Protein AF-A0A928AA28-F1 (afdb_monomer_lite)

Foldseek 3Di:
DPPPQDLVNLLCCCLQQLDDLVRSCVVVVHDSVVSCVSLVPLVNCCVVPRPVSNVSSVLSNVLVVLQVVCVVPPDDQDPVLVVLLVLLVCCLQQLDELVVSCVVVVHDSVVNVCSLRPVCSNNDVVSSSSNSNSHVLVVDPDPPPPVLLVLLVQLLVCLVVVDDLVVSCVVSVHHSVSSVCSQAPSCCVNPVVSNVVSVVSVVVVVPDPPPPPDPPPDD

Structure (mmCIF, N/CA/C/O backbone):
data_AF-A0A928AA28-F1
#
_entry.id   AF-A0A928AA28-F1
#
loop_
_atom_site.group_PDB
_atom_site.id
_atom_site.type_symbol
_atom_site.label_atom_id
_atom_site.label_alt_id
_atom_site.label_comp_id
_atom_site.label_asym_id
_atom_site.label_entity_id
_atom_site.label_seq_id
_atom_site.pd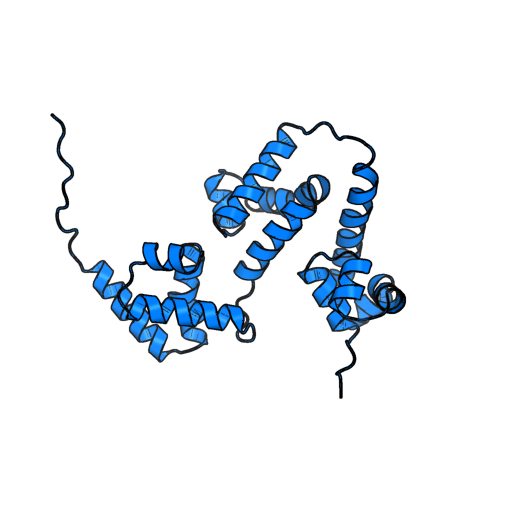bx_PDB_ins_code
_atom_site.Cartn_x
_atom_site.Cartn_y
_atom_site.Cartn_z
_atom_site.occupancy
_atom_site.B_iso_or_equiv
_atom_site.auth_seq_id
_atom_site.auth_comp_id
_atom_site.auth_asym_id
_atom_site.auth_atom_id
_atom_site.pdbx_PDB_model_num
ATOM 1 N N . MET A 1 1 ? -27.595 -16.312 -9.550 1.00 35.25 1 MET A N 1
ATOM 2 C CA . MET A 1 1 ? -27.508 -16.554 -8.098 1.00 35.25 1 MET A CA 1
ATOM 3 C C . MET A 1 1 ? -26.405 -15.655 -7.592 1.00 35.25 1 MET A C 1
ATOM 5 O O . MET A 1 1 ? -25.245 -15.956 -7.840 1.00 35.25 1 MET A O 1
ATOM 9 N N . GLU A 1 2 ? -26.763 -14.501 -7.034 1.00 41.59 2 GLU A N 1
ATOM 10 C CA . GLU A 1 2 ? -25.798 -13.625 -6.367 1.00 41.59 2 GLU A CA 1
ATOM 11 C C . GLU A 1 2 ? -25.160 -14.428 -5.233 1.00 41.59 2 GLU A C 1
ATOM 13 O O . GLU A 1 2 ? -25.859 -14.963 -4.370 1.00 41.59 2 GLU A O 1
ATOM 18 N N . GLY A 1 3 ? -23.845 -14.634 -5.311 1.00 54.97 3 GLY A N 1
ATOM 19 C CA . GLY A 1 3 ? -23.114 -15.354 -4.278 1.00 54.97 3 GLY A CA 1
ATOM 20 C C . GLY A 1 3 ? -23.235 -14.577 -2.976 1.00 54.97 3 GLY A C 1
ATOM 21 O O . GLY A 1 3 ? -22.894 -13.399 -2.937 1.00 54.97 3 GLY A O 1
ATOM 22 N N . GLN A 1 4 ? -23.750 -15.214 -1.925 1.00 75.50 4 GLN A N 1
ATOM 23 C CA . GLN A 1 4 ? -23.796 -14.596 -0.604 1.00 75.50 4 GLN A CA 1
ATOM 24 C C . GLN A 1 4 ? -22.378 -14.174 -0.204 1.00 75.50 4 GLN A C 1
ATOM 26 O O . GLN A 1 4 ? -21.455 -14.991 -0.231 1.00 75.50 4 GLN A O 1
ATOM 31 N N . ILE A 1 5 ? -22.205 -12.899 0.150 1.00 84.19 5 ILE A N 1
ATOM 32 C CA . ILE A 1 5 ? -20.932 -12.389 0.658 1.00 84.19 5 ILE A CA 1
ATOM 33 C C . ILE A 1 5 ? -20.613 -13.123 1.962 1.00 84.19 5 ILE A C 1
ATOM 35 O O . ILE A 1 5 ? -21.416 -13.138 2.897 1.00 84.19 5 ILE A O 1
ATOM 39 N N . THR A 1 6 ? -19.450 -13.769 2.003 1.00 91.19 6 THR A N 1
ATOM 40 C CA . THR A 1 6 ? -19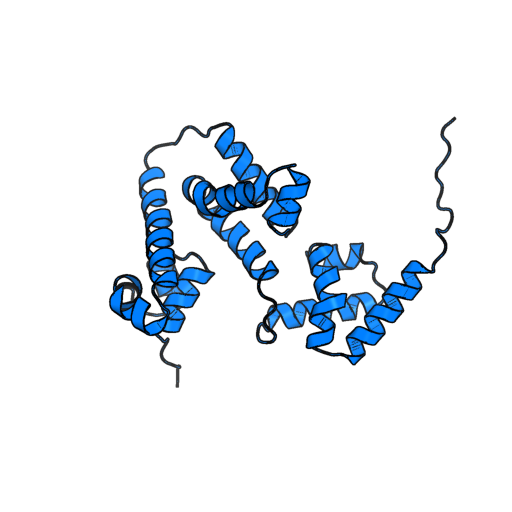.022 -14.573 3.148 1.00 91.19 6 THR A CA 1
ATOM 41 C C . THR A 1 6 ? -18.441 -13.701 4.257 1.00 91.19 6 THR A C 1
ATOM 43 O O . THR A 1 6 ? -17.894 -12.626 4.008 1.00 91.19 6 THR A O 1
ATOM 46 N N . ASP A 1 7 ? -18.479 -14.199 5.493 1.00 91.62 7 ASP A N 1
ATOM 47 C CA . ASP A 1 7 ? -17.881 -13.513 6.647 1.00 91.62 7 ASP A CA 1
ATOM 48 C C . ASP A 1 7 ? -16.369 -13.307 6.462 1.00 91.62 7 ASP A C 1
ATOM 50 O O . ASP A 1 7 ? -15.817 -12.272 6.831 1.00 91.62 7 ASP A O 1
ATOM 54 N N . THR A 1 8 ? -15.693 -14.259 5.811 1.00 87.88 8 THR A N 1
ATOM 55 C CA . THR A 1 8 ? -14.284 -14.131 5.425 1.00 87.88 8 THR A CA 1
ATOM 56 C C . THR A 1 8 ? -14.060 -12.998 4.430 1.00 87.88 8 THR A C 1
ATOM 58 O O . THR A 1 8 ? -13.087 -12.268 4.585 1.00 87.88 8 THR A O 1
ATOM 61 N N . CYS A 1 9 ? -14.947 -12.814 3.447 1.00 87.56 9 CYS A N 1
ATOM 62 C CA . CYS A 1 9 ? -14.860 -11.700 2.502 1.00 87.56 9 CYS A CA 1
ATOM 63 C C . CYS A 1 9 ? -15.001 -10.353 3.223 1.00 87.56 9 CYS A C 1
ATOM 65 O O . CYS A 1 9 ? -14.159 -9.484 3.030 1.00 87.56 9 CYS A O 1
ATOM 67 N N . ILE A 1 10 ? -15.965 -10.219 4.142 1.00 90.75 10 ILE A N 1
ATOM 68 C CA . ILE A 1 10 ? -16.133 -9.009 4.969 1.00 90.75 10 ILE A CA 1
ATOM 69 C C . ILE A 1 10 ? -14.841 -8.688 5.737 1.00 90.75 10 ILE A C 1
ATOM 71 O O . ILE A 1 10 ? -14.384 -7.547 5.736 1.00 90.75 10 ILE A O 1
ATOM 75 N N . ILE A 1 11 ? -14.220 -9.695 6.360 1.00 90.44 11 ILE A N 1
ATOM 76 C CA . ILE A 1 11 ? -12.971 -9.525 7.118 1.00 90.44 11 ILE A CA 1
ATOM 77 C C . ILE A 1 11 ? -11.806 -9.100 6.214 1.00 90.44 11 ILE A C 1
ATOM 79 O O . ILE A 1 11 ? -11.038 -8.211 6.589 1.00 90.44 11 ILE A O 1
ATOM 83 N N . GLU A 1 12 ? -11.632 -9.752 5.062 1.00 87.06 12 GLU A N 1
ATOM 84 C CA . GLU A 1 12 ? -10.529 -9.440 4.147 1.00 87.06 12 GLU A CA 1
ATOM 85 C C . GLU A 1 12 ? -10.689 -8.045 3.551 1.00 87.06 12 GLU A C 1
ATOM 87 O O . GLU A 1 12 ? -9.745 -7.262 3.597 1.00 87.06 12 GLU A O 1
ATOM 92 N N . GLU A 1 13 ? -11.880 -7.699 3.066 1.00 86.44 13 GLU A N 1
ATOM 93 C CA . GLU A 1 13 ? -12.138 -6.392 2.460 1.00 86.44 13 GLU A CA 1
ATOM 94 C C . GLU A 1 13 ? -12.013 -5.258 3.485 1.00 86.44 13 GLU A C 1
ATOM 96 O O . GLU A 1 13 ? -11.420 -4.223 3.183 1.00 86.44 13 GLU A O 1
ATOM 101 N N . TYR A 1 14 ? -12.452 -5.470 4.731 1.00 88.56 14 TYR A N 1
ATOM 102 C CA . TYR A 1 14 ? -12.233 -4.505 5.812 1.00 88.56 14 TYR A CA 1
ATOM 103 C C . TYR A 1 14 ? -10.741 -4.244 6.063 1.00 88.56 14 TYR A C 1
ATOM 105 O O . TYR A 1 14 ? -10.310 -3.100 6.195 1.00 88.56 14 TYR A O 1
ATOM 113 N N . LEU A 1 15 ? -9.927 -5.301 6.119 1.00 83.88 15 LEU A N 1
ATOM 114 C CA . LEU A 1 15 ? -8.491 -5.188 6.390 1.00 83.88 15 LEU A CA 1
ATOM 115 C C . LEU A 1 15 ? -7.670 -4.707 5.185 1.00 83.88 15 LEU A C 1
ATOM 117 O O . LEU A 1 15 ? -6.588 -4.151 5.385 1.00 83.88 15 LEU A O 1
ATOM 121 N N . ASN A 1 16 ? -8.146 -4.950 3.964 1.00 79.50 16 ASN A N 1
ATOM 122 C CA . ASN A 1 16 ? -7.442 -4.626 2.723 1.00 79.50 16 ASN A CA 1
ATOM 123 C C . ASN A 1 16 ? -7.759 -3.231 2.178 1.00 79.50 16 ASN A C 1
ATOM 125 O O . ASN A 1 16 ? -7.000 -2.740 1.351 1.00 79.50 16 ASN A O 1
ATOM 129 N N . ASN A 1 17 ? -8.838 -2.590 2.619 1.00 76.12 17 ASN A N 1
ATOM 130 C CA . ASN A 1 17 ? -9.230 -1.283 2.078 1.00 76.12 17 ASN A CA 1
ATOM 131 C C . ASN A 1 17 ? -9.321 -0.184 3.137 1.00 76.12 17 ASN A C 1
ATOM 133 O O . ASN A 1 17 ? -9.562 0.973 2.815 1.00 76.12 17 ASN A O 1
ATOM 137 N N . TRP A 1 18 ? -9.111 -0.534 4.405 1.00 79.62 18 TRP A N 1
ATOM 138 C CA . TRP A 1 18 ? -9.213 0.401 5.520 1.00 79.62 18 TRP A CA 1
ATOM 139 C C . TRP A 1 18 ? -10.554 1.150 5.611 1.00 79.62 18 TRP A C 1
ATOM 141 O O . TRP A 1 18 ? -10.607 2.345 5.900 1.00 79.62 18 TRP A O 1
ATOM 151 N N . PHE A 1 19 ? -11.646 0.441 5.315 1.00 82.31 19 PHE A N 1
ATOM 152 C CA . PHE A 1 19 ? -12.992 1.007 5.316 1.00 82.31 19 PHE A CA 1
ATOM 153 C C . PHE A 1 19 ? -13.522 1.263 6.727 1.00 82.31 19 PHE A C 1
ATOM 155 O O . PHE A 1 19 ? -13.262 0.477 7.635 1.00 82.31 19 PHE A O 1
ATOM 162 N N . THR A 1 20 ? -14.358 2.289 6.893 1.00 86.12 20 THR A N 1
ATOM 163 C CA . THR A 1 20 ? -15.317 2.338 8.009 1.00 86.12 20 THR A CA 1
ATOM 164 C C . THR A 1 20 ? -16.364 1.229 7.864 1.00 86.12 20 THR A C 1
ATOM 166 O O . THR A 1 20 ? -16.486 0.590 6.814 1.00 86.12 20 THR A O 1
ATOM 169 N N . TYR A 1 21 ? -17.141 0.959 8.915 1.00 90.75 21 TYR A N 1
ATOM 170 C CA . TYR A 1 21 ? -18.197 -0.056 8.822 1.00 90.75 21 TYR A CA 1
ATOM 171 C C . TYR A 1 21 ? -19.267 0.345 7.795 1.00 90.75 21 TYR A C 1
ATOM 173 O O . TYR A 1 21 ? -19.781 -0.508 7.071 1.00 90.75 21 TYR A O 1
ATOM 181 N N . GLU A 1 22 ? -19.562 1.638 7.697 1.00 87.81 22 GLU A N 1
ATOM 182 C CA . GLU A 1 22 ? -20.483 2.225 6.731 1.00 87.81 22 GLU A CA 1
ATOM 183 C C . GLU A 1 22 ? -19.936 2.132 5.302 1.00 87.81 22 GLU A C 1
ATOM 185 O O . GLU A 1 22 ? -20.654 1.668 4.414 1.00 87.81 22 GLU A O 1
ATOM 190 N N . GLU A 1 23 ? -18.668 2.499 5.081 1.00 87.50 23 GLU A N 1
ATOM 191 C CA . GLU A 1 23 ? -17.998 2.362 3.779 1.00 87.50 23 GLU A CA 1
ATOM 192 C C . GLU A 1 23 ? -18.001 0.898 3.318 1.00 87.50 23 GLU A C 1
ATOM 194 O O . GLU A 1 23 ? -18.361 0.604 2.179 1.00 87.50 23 GLU A O 1
ATOM 199 N N . LEU A 1 24 ? -17.680 -0.039 4.219 1.00 89.38 24 LEU A N 1
ATOM 200 C CA . LEU A 1 24 ? -17.666 -1.468 3.913 1.00 89.38 24 LEU A CA 1
ATOM 201 C C . LEU A 1 24 ? -19.068 -2.004 3.597 1.00 89.38 24 LEU A C 1
ATOM 203 O O . LEU A 1 24 ? -19.233 -2.788 2.664 1.00 89.38 24 LEU A O 1
ATOM 207 N N . SER A 1 25 ? -20.079 -1.589 4.365 1.00 89.75 25 SER A N 1
ATOM 208 C CA . SER A 1 25 ? -21.482 -1.961 4.147 1.00 89.75 25 SER A CA 1
ATOM 209 C C . SER A 1 25 ? -21.964 -1.521 2.764 1.00 89.75 25 SER A C 1
ATOM 211 O O . SER A 1 25 ? -22.568 -2.321 2.046 1.00 89.75 25 SER A O 1
ATOM 213 N N . GLN A 1 26 ? -21.645 -0.286 2.368 1.00 87.75 26 GLN A N 1
ATOM 214 C CA . GLN A 1 26 ? -21.967 0.248 1.045 1.00 87.75 26 GLN A CA 1
ATOM 215 C C . GLN A 1 26 ? -21.197 -0.479 -0.062 1.00 87.75 26 GLN A C 1
ATOM 217 O O . GLN A 1 26 ? -21.802 -0.885 -1.050 1.00 87.75 26 GLN A O 1
ATOM 222 N N . TYR A 1 27 ? -19.891 -0.693 0.121 1.00 86.75 27 TYR A N 1
ATOM 223 C CA . TYR A 1 27 ? -19.024 -1.358 -0.855 1.00 86.75 27 TYR A CA 1
ATOM 224 C C . TYR A 1 27 ? -19.464 -2.798 -1.152 1.00 86.75 27 TYR A C 1
ATOM 226 O O . TYR A 1 27 ? -19.506 -3.221 -2.305 1.00 86.75 27 TYR A O 1
ATOM 234 N N . LEU A 1 28 ? -19.822 -3.549 -0.109 1.00 88.19 28 LEU A N 1
ATOM 235 C CA . LEU A 1 28 ? -20.233 -4.949 -0.213 1.00 88.19 28 LEU A CA 1
ATOM 236 C C . LEU A 1 28 ? -21.727 -5.131 -0.502 1.00 88.19 28 LEU A C 1
ATOM 238 O O . LEU A 1 28 ? -22.172 -6.267 -0.670 1.00 88.19 28 LEU A O 1
ATOM 242 N N . CYS A 1 29 ? -22.505 -4.046 -0.534 1.00 88.06 29 CYS A N 1
ATOM 243 C CA . CYS A 1 29 ? -23.964 -4.086 -0.635 1.00 88.06 29 CYS A CA 1
ATOM 244 C C . CYS A 1 29 ? -24.616 -4.991 0.437 1.00 88.06 29 CYS A C 1
ATOM 246 O O . CYS A 1 29 ? -25.571 -5.716 0.157 1.00 88.06 29 CYS A O 1
ATOM 248 N N . VAL A 1 30 ? -24.106 -4.960 1.675 1.00 90.25 30 VAL A N 1
ATOM 249 C CA . VAL A 1 30 ? -24.645 -5.713 2.829 1.00 90.25 30 VAL A CA 1
ATOM 250 C C . VAL A 1 30 ? -25.127 -4.760 3.918 1.00 90.25 30 VAL A C 1
ATOM 252 O O . VAL A 1 30 ? -24.707 -3.608 3.968 1.00 90.25 30 VAL A O 1
ATOM 255 N N . SER A 1 31 ? -25.990 -5.219 4.829 1.00 92.69 31 SER A N 1
ATOM 256 C CA . SER A 1 31 ? -26.452 -4.372 5.935 1.00 92.69 31 SER A CA 1
ATOM 257 C C . SER A 1 31 ? -25.328 -4.041 6.924 1.00 92.69 31 SER A C 1
ATOM 259 O O . SER A 1 31 ? -24.451 -4.863 7.198 1.00 92.69 31 SER A O 1
ATOM 261 N N . LEU A 1 32 ? -25.395 -2.852 7.527 1.00 91.81 32 LEU A N 1
ATOM 262 C CA . LEU A 1 32 ? -24.459 -2.434 8.575 1.00 91.81 32 LEU A CA 1
ATOM 263 C C . LEU A 1 32 ? -24.463 -3.403 9.772 1.00 91.81 32 LEU A C 1
ATOM 265 O O . LEU A 1 32 ? -23.414 -3.709 10.331 1.00 91.81 32 LEU A O 1
ATOM 269 N N . GLU A 1 33 ? -25.633 -3.944 10.122 1.00 93.62 33 GLU A N 1
ATOM 270 C CA . GLU A 1 33 ? -25.778 -4.981 11.152 1.00 93.62 33 GLU A CA 1
ATOM 271 C C . GLU A 1 33 ? -25.000 -6.254 10.803 1.00 93.62 33 GLU A C 1
ATOM 273 O O . GLU A 1 33 ? -24.347 -6.841 11.665 1.00 93.62 33 GLU A O 1
ATOM 278 N N . LYS A 1 34 ? -24.996 -6.666 9.525 1.00 93.12 34 LYS A N 1
ATOM 279 C CA . LYS A 1 34 ? -24.204 -7.818 9.082 1.00 93.12 34 LYS A CA 1
ATOM 280 C C . LYS A 1 34 ? -22.711 -7.548 9.261 1.00 93.12 34 LYS A C 1
ATOM 282 O O . LYS A 1 34 ? -22.022 -8.404 9.811 1.00 93.12 34 LYS A O 1
ATOM 287 N N . VAL A 1 35 ? -22.228 -6.366 8.874 1.00 92.88 35 VAL A N 1
ATOM 288 C CA . VAL A 1 35 ? -20.824 -5.963 9.078 1.00 92.88 35 VAL A CA 1
ATOM 289 C C . VAL A 1 35 ? -20.446 -6.008 10.560 1.00 92.88 35 VAL A C 1
ATOM 291 O O . VAL A 1 35 ? -19.483 -6.686 10.919 1.00 92.88 35 VAL A O 1
ATOM 294 N N . LYS A 1 36 ? -21.240 -5.367 11.429 1.00 93.81 36 LYS A N 1
ATOM 295 C CA . LYS A 1 36 ? -21.024 -5.354 12.886 1.00 93.81 36 LYS A CA 1
ATOM 296 C C . LYS A 1 36 ? -21.015 -6.762 13.475 1.00 93.81 36 LYS A C 1
ATOM 298 O O . LYS A 1 36 ? -20.090 -7.115 14.201 1.00 93.81 36 LYS A O 1
ATOM 303 N N . SER A 1 37 ? -21.981 -7.601 13.090 1.00 94.19 37 SER A N 1
ATOM 304 C CA . SER A 1 37 ? -22.088 -8.985 13.578 1.00 94.19 37 SER A CA 1
ATOM 305 C C . SER A 1 37 ? -20.846 -9.836 13.287 1.00 94.19 37 SER A C 1
ATOM 307 O O . SER A 1 37 ? -20.559 -10.771 14.034 1.00 94.19 37 SER A O 1
ATOM 309 N N . VAL A 1 38 ? -20.101 -9.506 12.224 1.00 93.69 38 VAL A N 1
ATOM 310 C CA . VAL A 1 38 ? -18.865 -10.196 11.839 1.00 93.69 38 VAL A CA 1
ATOM 311 C C . VAL A 1 38 ? -17.645 -9.547 12.490 1.00 93.69 38 VAL A C 1
ATOM 313 O O . VAL A 1 38 ? -16.857 -10.241 13.130 1.00 93.69 38 VAL A O 1
ATOM 316 N N . LEU A 1 39 ? -17.471 -8.229 12.339 1.00 93.00 39 LEU A N 1
ATOM 317 C CA . LEU A 1 39 ? -16.241 -7.538 12.743 1.00 93.00 39 LEU A CA 1
ATOM 318 C C . LEU A 1 39 ? -16.117 -7.335 14.260 1.00 93.00 39 LEU A C 1
ATOM 320 O O . LEU A 1 39 ? -14.998 -7.321 14.778 1.00 93.00 39 LEU A O 1
ATOM 324 N N . ASP A 1 40 ? -17.237 -7.254 14.983 1.00 93.06 40 ASP A N 1
ATOM 325 C CA . ASP A 1 40 ? -17.236 -7.145 16.447 1.00 93.06 40 ASP A CA 1
ATOM 326 C C . ASP A 1 40 ? -17.186 -8.523 17.139 1.00 93.06 40 ASP A C 1
ATOM 328 O O . ASP A 1 40 ? -16.905 -8.616 18.335 1.00 93.06 40 ASP A O 1
ATOM 332 N N . ASN A 1 41 ? -17.385 -9.619 16.397 1.00 92.94 41 ASN A N 1
ATOM 333 C CA . ASN A 1 41 ? -17.333 -10.977 16.935 1.00 92.94 41 ASN A CA 1
ATOM 334 C C . ASN A 1 41 ? -15.911 -11.564 16.868 1.00 92.94 41 ASN A C 1
ATOM 336 O O . ASN A 1 41 ? -15.526 -12.274 15.936 1.00 92.94 41 ASN A O 1
ATOM 340 N N . HIS A 1 42 ? -15.107 -11.278 17.893 1.00 92.12 42 HIS A N 1
ATOM 341 C CA . HIS A 1 42 ? -13.713 -11.727 17.960 1.00 92.12 42 HIS A CA 1
ATOM 342 C C . HIS A 1 42 ? -13.539 -13.254 17.978 1.00 92.12 42 HIS A C 1
ATOM 344 O O . HIS A 1 42 ? -12.535 -13.747 17.456 1.00 92.12 42 HIS A O 1
ATOM 350 N N . GLU A 1 43 ? -14.492 -14.003 18.540 1.00 91.94 43 GLU A N 1
ATOM 351 C CA . GLU A 1 43 ? -14.454 -15.470 18.556 1.00 91.94 43 GLU A CA 1
ATOM 352 C C . GLU A 1 43 ? -14.653 -16.038 17.145 1.00 91.94 43 GLU A C 1
ATOM 354 O O . GLU A 1 43 ? -13.843 -16.846 16.685 1.00 91.94 43 GLU A O 1
ATOM 359 N N . LEU A 1 44 ? -15.653 -15.534 16.413 1.00 91.94 44 LEU A N 1
ATOM 360 C CA . LEU A 1 44 ? -15.887 -15.866 15.004 1.00 91.94 44 LEU A CA 1
ATOM 361 C C . LEU A 1 44 ? -14.634 -15.605 14.159 1.00 91.94 44 LEU A C 1
ATOM 363 O O . LEU A 1 44 ? -14.164 -16.493 13.446 1.00 91.94 44 LEU A O 1
ATOM 367 N N . ILE A 1 45 ? -14.058 -14.404 14.259 1.00 91.06 45 ILE A N 1
ATOM 368 C CA . ILE A 1 45 ? -12.862 -14.027 13.494 1.00 91.06 45 ILE A CA 1
ATOM 369 C C . ILE A 1 45 ? -11.684 -14.943 13.839 1.00 91.06 45 ILE A C 1
ATOM 371 O O . ILE A 1 45 ? -10.927 -15.338 12.948 1.00 91.06 45 ILE A O 1
ATOM 375 N N . SER A 1 46 ? -11.504 -15.277 15.120 1.00 91.19 46 SER A N 1
ATOM 376 C CA . SER A 1 46 ? -10.427 -16.169 15.549 1.00 91.19 46 SER A CA 1
ATOM 377 C C . SER A 1 46 ? -10.580 -17.563 14.941 1.00 91.19 46 SER A C 1
ATOM 379 O O . SER A 1 46 ? -9.610 -18.093 14.397 1.00 91.19 46 SER A O 1
ATOM 381 N N . ASN A 1 47 ? -11.801 -18.101 14.929 1.00 90.44 47 ASN A N 1
ATOM 382 C CA . ASN A 1 47 ? -12.103 -19.403 14.340 1.00 90.44 47 ASN A CA 1
ATOM 383 C C . ASN A 1 47 ? -11.930 -19.413 12.810 1.00 90.44 47 ASN A C 1
ATOM 385 O O . ASN A 1 47 ? -11.416 -20.384 12.261 1.00 90.44 47 ASN A O 1
ATOM 389 N N . LEU A 1 48 ? -12.308 -18.333 12.117 1.00 88.25 48 LEU A N 1
ATOM 390 C CA . LEU A 1 48 ? -12.211 -18.243 10.654 1.00 88.25 48 LEU A CA 1
ATOM 391 C C . LEU A 1 48 ? -10.799 -17.914 10.147 1.00 88.25 48 LEU A C 1
ATOM 393 O O . LEU A 1 48 ? -10.380 -18.410 9.104 1.00 88.25 48 LEU A O 1
ATOM 397 N N . CYS A 1 49 ? -10.079 -17.025 10.835 1.00 84.00 49 CYS A N 1
ATOM 398 C CA . CYS A 1 49 ? -8.873 -16.371 10.311 1.00 84.00 49 CYS A CA 1
ATOM 399 C C . CYS A 1 49 ? -7.687 -16.322 11.293 1.00 84.00 49 CYS A C 1
ATOM 401 O O . CYS A 1 49 ? -6.606 -15.838 10.936 1.00 84.00 49 CYS A O 1
ATOM 403 N N . GLY A 1 50 ? -7.874 -16.779 12.530 1.00 88.38 50 GLY A N 1
ATOM 404 C CA . GLY A 1 50 ? -6.865 -16.791 13.583 1.00 88.38 50 GLY A CA 1
ATOM 405 C C . GLY A 1 50 ? -6.688 -15.465 14.336 1.00 88.38 50 GLY A C 1
ATOM 406 O O . GLY A 1 50 ? -6.917 -14.361 13.834 1.00 88.38 50 GLY A O 1
ATOM 407 N N . ASN A 1 51 ? -6.150 -15.573 15.555 1.00 87.56 51 ASN A N 1
ATOM 408 C CA . ASN A 1 51 ? -5.951 -14.464 16.503 1.00 87.56 51 ASN A CA 1
ATOM 409 C C . ASN A 1 51 ? -5.130 -13.273 15.966 1.00 87.56 51 ASN A C 1
ATOM 411 O O . ASN A 1 51 ? -5.254 -12.152 16.461 1.00 87.56 51 ASN A O 1
ATOM 415 N N . LYS A 1 52 ? -4.270 -13.480 14.958 1.00 87.00 52 LYS A N 1
ATOM 416 C CA . LYS A 1 52 ? -3.492 -12.384 14.353 1.00 87.00 52 LYS A CA 1
ATOM 417 C C . LYS A 1 52 ? -4.390 -11.377 13.630 1.00 87.00 52 LYS A C 1
ATOM 419 O O . LYS A 1 52 ? -4.098 -10.184 13.692 1.00 87.00 52 LYS A O 1
ATOM 424 N N . LYS A 1 53 ? -5.455 -11.830 12.954 1.00 87.06 53 LYS A N 1
ATOM 425 C CA . LYS A 1 53 ? -6.387 -10.925 12.265 1.00 87.06 53 LYS A CA 1
ATOM 426 C C . LYS A 1 53 ? -7.283 -10.181 13.248 1.00 87.06 53 LYS A C 1
ATOM 428 O O . LYS A 1 53 ? -7.465 -8.986 13.066 1.00 87.06 53 LYS A O 1
ATOM 433 N N . VAL A 1 54 ? -7.710 -10.829 14.335 1.00 89.62 54 VAL A N 1
ATOM 434 C CA . VAL A 1 54 ? -8.456 -10.179 15.432 1.00 89.62 54 VAL A CA 1
ATOM 435 C C . VAL A 1 54 ? -7.724 -8.926 15.921 1.00 89.62 54 VAL A C 1
ATOM 437 O O . VAL A 1 54 ? -8.282 -7.834 15.914 1.00 89.62 54 VAL A O 1
ATOM 440 N N . LYS A 1 55 ? -6.428 -9.051 16.246 1.00 89.19 55 LYS A N 1
ATOM 441 C CA . LYS A 1 55 ? -5.608 -7.910 16.690 1.00 89.19 55 LYS A CA 1
ATOM 442 C C . LYS A 1 55 ? -5.533 -6.786 15.652 1.00 89.19 55 LYS A C 1
ATOM 444 O O . LYS A 1 55 ? -5.529 -5.619 16.027 1.00 89.19 55 LYS A O 1
ATOM 449 N N . LYS A 1 56 ? -5.465 -7.124 14.359 1.00 87.12 56 LYS A N 1
ATOM 450 C CA . LYS A 1 56 ? -5.456 -6.129 13.276 1.00 87.12 56 LYS A CA 1
ATOM 451 C C . LYS A 1 56 ? -6.789 -5.399 13.157 1.00 87.12 56 LYS A C 1
ATOM 453 O O . LYS A 1 56 ? -6.766 -4.190 12.995 1.00 87.12 56 LYS A O 1
ATOM 458 N N . ILE A 1 57 ? -7.912 -6.112 13.259 1.00 88.94 57 ILE A N 1
ATOM 459 C CA . ILE A 1 57 ? -9.257 -5.522 13.195 1.00 88.94 57 ILE A CA 1
ATOM 460 C C . ILE A 1 57 ? -9.463 -4.552 14.355 1.00 88.94 57 ILE A C 1
ATOM 462 O O . ILE A 1 57 ? -9.839 -3.412 14.113 1.00 88.94 57 ILE A O 1
ATOM 466 N N . ILE A 1 58 ? -9.133 -4.965 15.586 1.00 88.94 58 ILE A N 1
ATOM 467 C CA . ILE A 1 58 ? -9.220 -4.104 16.780 1.00 88.94 58 ILE A CA 1
ATOM 468 C C . ILE A 1 58 ? -8.398 -2.830 16.581 1.00 88.94 58 ILE A C 1
ATOM 470 O O . ILE A 1 58 ? -8.871 -1.723 16.826 1.00 88.94 58 ILE A O 1
ATOM 474 N N . LYS A 1 59 ? -7.162 -2.986 16.106 1.00 85.75 59 LYS A N 1
ATOM 475 C CA . LYS A 1 59 ? -6.268 -1.861 15.857 1.00 85.75 59 LYS A CA 1
ATOM 476 C C . LYS A 1 59 ? -6.809 -0.918 14.783 1.00 85.75 59 LYS A C 1
ATOM 478 O O . LYS A 1 59 ? -6.826 0.288 14.983 1.00 85.75 59 LYS A O 1
ATOM 483 N N . HIS A 1 60 ? -7.254 -1.474 13.662 1.00 86.19 60 HIS A N 1
ATOM 484 C CA . HIS A 1 60 ? -7.829 -0.724 12.555 1.00 86.19 60 HIS A CA 1
ATOM 485 C C . HIS A 1 60 ? -9.070 0.064 13.010 1.00 86.19 60 HIS A C 1
ATOM 487 O O . HIS A 1 60 ? -9.127 1.273 12.808 1.00 86.19 60 HIS A O 1
ATOM 493 N N . LYS A 1 61 ? -9.988 -0.587 13.737 1.00 86.19 61 LYS A N 1
ATOM 494 C CA . LYS A 1 61 ? -11.167 0.052 14.337 1.00 86.19 61 LYS A CA 1
ATOM 495 C C . LYS A 1 61 ? -10.776 1.223 15.243 1.00 86.19 61 LYS A C 1
ATOM 497 O O . LYS A 1 61 ? -11.279 2.325 15.069 1.00 86.19 61 LYS A O 1
ATOM 502 N N . SER A 1 62 ? -9.803 1.016 16.133 1.00 84.06 62 SER A N 1
ATOM 503 C CA . SER A 1 62 ? -9.311 2.072 17.023 1.00 84.06 62 SER A CA 1
ATOM 504 C C . SER A 1 62 ? -8.712 3.263 16.267 1.00 84.06 62 SER A C 1
ATOM 506 O O . SER A 1 62 ? -8.899 4.401 16.687 1.00 84.06 62 SER A O 1
ATOM 508 N N . HIS A 1 63 ? -8.000 3.042 15.158 1.00 80.06 63 HIS A N 1
ATOM 509 C CA . HIS A 1 63 ? -7.472 4.147 14.352 1.00 80.06 63 HIS A CA 1
ATOM 510 C C . HIS A 1 63 ? -8.583 4.973 13.695 1.00 80.06 63 HIS A C 1
ATOM 512 O O . HIS A 1 63 ? -8.481 6.197 13.707 1.00 80.06 63 HIS A O 1
ATOM 518 N N . ILE A 1 64 ? -9.635 4.325 13.181 1.00 78.12 64 ILE A N 1
ATOM 519 C CA . ILE A 1 64 ? -10.797 5.010 12.594 1.00 78.12 64 ILE A CA 1
ATOM 520 C C . ILE A 1 64 ? -11.544 5.816 13.666 1.00 78.12 64 ILE A C 1
ATOM 522 O O . ILE A 1 64 ? -11.726 7.018 13.513 1.00 78.12 64 ILE A O 1
ATOM 526 N N . GLU A 1 65 ? -11.907 5.192 14.790 1.00 75.94 65 GLU A N 1
ATOM 527 C CA . GLU A 1 65 ? -12.672 5.854 15.862 1.00 75.94 65 GLU A CA 1
ATOM 528 C C . GLU A 1 65 ? -11.921 7.056 16.461 1.00 75.94 65 GLU A C 1
ATOM 530 O O . GLU A 1 65 ? -12.506 8.096 16.762 1.00 75.94 65 GLU A O 1
ATOM 535 N N . ASN A 1 66 ? -10.597 6.942 16.607 1.00 69.12 66 ASN A N 1
ATOM 536 C CA . ASN A 1 66 ? -9.765 8.027 17.120 1.00 69.12 66 ASN A CA 1
ATOM 537 C C . ASN A 1 66 ? -9.564 9.183 16.123 1.00 69.12 66 ASN A C 1
ATOM 539 O O . ASN A 1 66 ? -9.039 10.226 16.529 1.00 69.12 66 ASN A O 1
ATOM 543 N N . PHE A 1 67 ? -9.886 8.995 14.841 1.00 65.38 67 PHE A N 1
ATOM 544 C CA . PHE A 1 67 ? -9.835 10.049 13.828 1.00 65.38 67 PHE A CA 1
ATOM 545 C C . PHE A 1 67 ? -11.079 10.943 13.922 1.00 65.38 67 PHE A C 1
ATOM 547 O O . PHE A 1 67 ? -10.936 12.157 14.070 1.00 65.38 67 PHE A O 1
ATOM 554 N N . ASP A 1 68 ? -12.274 10.347 13.980 1.00 58.19 68 ASP A N 1
ATOM 555 C CA . ASP A 1 68 ? -13.550 11.080 14.049 1.00 58.19 68 ASP A CA 1
ATOM 556 C C . ASP A 1 68 ? -13.658 11.991 15.284 1.00 58.19 68 ASP A C 1
ATOM 558 O O . ASP A 1 68 ? -14.195 13.096 15.215 1.00 58.19 68 ASP A O 1
ATOM 562 N N . LEU A 1 69 ? -13.086 11.578 16.419 1.00 54.84 69 LEU A N 1
ATOM 563 C CA . LEU A 1 69 ? -13.070 12.388 17.644 1.00 54.84 69 LEU A CA 1
ATOM 564 C C . LEU A 1 69 ? -12.144 13.616 17.559 1.00 54.84 69 LEU A C 1
ATOM 566 O O . LEU A 1 69 ? -12.326 14.570 18.315 1.00 54.84 69 LEU A O 1
ATOM 570 N N . ARG A 1 70 ? -11.148 13.611 16.663 1.00 53.19 70 ARG A N 1
ATOM 571 C CA . ARG A 1 70 ? -10.103 14.648 16.575 1.00 53.19 70 ARG A CA 1
ATOM 572 C C . ARG A 1 70 ? -10.344 15.697 15.490 1.00 53.19 70 ARG A C 1
ATOM 574 O O . ARG A 1 70 ? -9.733 16.755 15.562 1.00 53.19 70 ARG A O 1
ATOM 581 N N . GLU A 1 71 ? -11.273 15.481 14.561 1.00 52.84 71 GLU A N 1
ATOM 582 C CA . GLU A 1 71 ? -11.785 16.547 13.675 1.00 52.84 71 GLU A CA 1
ATOM 583 C C . GLU A 1 71 ? -12.410 17.713 14.477 1.00 52.84 71 GLU A C 1
ATOM 585 O O . GLU A 1 71 ? -12.417 18.859 14.026 1.00 52.84 71 GLU A O 1
ATOM 590 N N . ILE A 1 72 ? -12.875 17.448 15.707 1.00 52.00 72 ILE A N 1
ATOM 591 C CA . ILE A 1 72 ? -13.501 18.438 16.598 1.00 52.00 72 ILE A CA 1
ATOM 592 C C . ILE A 1 72 ? -12.456 19.327 17.306 1.00 52.00 72 ILE A C 1
ATOM 594 O O . ILE A 1 72 ? -12.727 20.495 17.593 1.00 52.00 72 ILE A O 1
ATOM 598 N N . GLU A 1 73 ? -11.236 18.831 17.530 1.00 52.50 73 GLU A N 1
ATOM 599 C CA . GLU A 1 73 ? -10.135 19.588 18.135 1.00 52.50 73 GLU A CA 1
ATOM 600 C C . GLU A 1 73 ? -9.039 19.820 17.093 1.00 52.50 73 GLU A C 1
ATOM 602 O O . GLU A 1 73 ? -8.237 18.931 16.822 1.00 52.50 73 GLU A O 1
ATOM 607 N N . LYS A 1 74 ? -8.968 21.028 16.513 1.00 54.94 74 LYS A N 1
ATOM 608 C CA . LYS A 1 74 ? -7.870 21.434 15.612 1.00 54.94 74 LYS A CA 1
ATOM 609 C C . LYS A 1 74 ? -6.509 21.126 16.251 1.00 54.94 74 LYS A C 1
ATOM 611 O O . LYS A 1 74 ? -5.992 21.909 17.048 1.00 54.94 74 LYS A O 1
ATOM 616 N N . LYS A 1 75 ? -5.923 19.988 15.883 1.00 63.66 75 LYS A N 1
ATOM 617 C CA . LYS A 1 75 ? -4.623 19.533 16.368 1.00 63.66 75 LYS A CA 1
ATOM 618 C C . LYS A 1 75 ? -3.547 20.472 15.827 1.00 63.66 75 LYS A C 1
ATOM 620 O O . LYS A 1 75 ? -3.483 20.727 14.625 1.00 63.66 75 LYS A O 1
ATOM 625 N N . ILE A 1 76 ? -2.694 20.987 16.710 1.00 68.38 76 ILE A N 1
ATOM 626 C CA . ILE A 1 76 ? -1.471 21.682 16.301 1.00 68.38 76 ILE A CA 1
ATOM 627 C C . ILE A 1 76 ? -0.601 20.651 15.577 1.00 68.38 76 ILE A C 1
ATOM 629 O O . ILE A 1 76 ? -0.141 19.690 16.193 1.00 68.38 76 ILE A O 1
ATOM 633 N N . VAL A 1 77 ? -0.419 20.831 14.269 1.00 71.56 77 VAL A N 1
ATOM 634 C CA . VAL A 1 77 ? 0.457 19.986 13.450 1.00 71.56 77 VAL A CA 1
ATOM 635 C C . VAL A 1 77 ? 1.897 20.235 13.888 1.00 71.56 77 VAL A C 1
ATOM 637 O O . VAL A 1 77 ? 2.363 21.374 13.884 1.00 71.56 77 VAL A O 1
ATOM 640 N N . THR A 1 78 ? 2.587 19.177 14.304 1.00 83.56 78 THR A N 1
ATOM 641 C CA . THR A 1 78 ? 3.980 19.247 14.766 1.00 83.56 78 THR A CA 1
ATOM 642 C C . THR A 1 78 ? 4.966 19.067 13.607 1.00 83.56 78 THR A C 1
ATOM 644 O O . THR A 1 78 ? 4.621 18.488 12.577 1.00 83.56 78 THR A O 1
ATOM 647 N N . ASP A 1 79 ? 6.230 19.472 13.785 1.00 85.56 79 ASP A N 1
ATOM 648 C CA . ASP A 1 79 ? 7.313 19.192 12.818 1.00 85.56 79 ASP A CA 1
ATOM 649 C C . ASP A 1 79 ? 7.460 17.688 12.527 1.00 85.56 79 ASP A C 1
ATOM 651 O O . ASP A 1 79 ? 7.805 17.269 11.420 1.00 85.56 79 ASP A O 1
ATOM 655 N N . PHE A 1 80 ? 7.150 16.856 13.525 1.00 89.06 80 PHE A N 1
ATOM 656 C CA . PHE A 1 80 ? 7.105 15.410 13.369 1.00 89.06 80 PHE A CA 1
ATOM 657 C C . PHE A 1 80 ? 5.981 14.969 12.422 1.00 89.06 80 PHE A C 1
ATOM 659 O O . PHE A 1 80 ? 6.221 14.145 11.539 1.00 89.06 80 PHE A O 1
ATOM 666 N N . ASP A 1 81 ? 4.780 15.534 12.564 1.00 88.88 81 ASP A N 1
ATOM 667 C CA . ASP A 1 81 ? 3.645 15.210 11.697 1.00 88.88 81 ASP A CA 1
ATOM 668 C C . ASP A 1 81 ? 3.939 15.600 10.241 1.00 88.88 81 ASP A C 1
ATOM 670 O O . ASP A 1 81 ? 3.678 14.812 9.330 1.00 88.88 81 ASP A O 1
ATOM 674 N N . PHE A 1 82 ? 4.570 16.761 10.017 1.00 88.94 82 PHE A N 1
ATOM 675 C CA . PHE A 1 82 ? 5.015 17.180 8.684 1.00 88.94 82 PHE A CA 1
ATOM 676 C C . PHE A 1 82 ? 5.972 16.172 8.048 1.00 88.94 82 PHE A C 1
ATOM 678 O O . PHE A 1 82 ? 5.792 15.815 6.884 1.00 88.94 82 PHE A O 1
ATOM 685 N N . LYS A 1 83 ? 6.937 15.651 8.814 1.00 92.81 83 LYS A N 1
ATOM 686 C CA . LYS A 1 83 ? 7.867 14.626 8.327 1.00 92.81 83 LYS A CA 1
ATOM 687 C C . LYS A 1 83 ? 7.154 13.326 7.946 1.00 92.81 83 LYS A C 1
ATOM 689 O O . LYS A 1 83 ? 7.470 12.721 6.924 1.00 92.81 83 LYS A O 1
ATOM 694 N N . VAL A 1 84 ? 6.188 12.879 8.750 1.00 93.56 84 VAL A N 1
ATOM 695 C CA . VAL A 1 84 ? 5.404 11.671 8.439 1.00 93.56 84 VAL A CA 1
ATOM 696 C C . VAL A 1 84 ? 4.568 11.879 7.170 1.00 93.56 84 VAL A C 1
ATOM 698 O O . VAL A 1 84 ? 4.548 11.000 6.308 1.00 93.56 84 VAL A O 1
ATOM 701 N N . ILE A 1 85 ? 3.945 13.051 7.013 1.00 92.62 85 ILE A N 1
ATOM 702 C CA . ILE A 1 85 ? 3.190 13.427 5.808 1.00 92.62 85 ILE A CA 1
ATOM 703 C C . ILE A 1 85 ? 4.101 13.479 4.574 1.00 92.62 85 ILE A C 1
ATOM 705 O O . ILE A 1 85 ? 3.716 12.991 3.514 1.00 92.62 85 ILE A O 1
ATOM 709 N N . GLU A 1 86 ? 5.303 14.045 4.691 1.00 94.56 86 GLU A N 1
ATOM 710 C CA . GLU A 1 86 ? 6.277 14.121 3.596 1.00 94.56 86 GLU A CA 1
ATOM 711 C C . GLU A 1 86 ? 6.666 12.724 3.093 1.00 94.56 86 GLU A C 1
ATOM 713 O O . GLU A 1 86 ? 6.633 12.456 1.891 1.00 94.56 86 GLU A O 1
ATOM 718 N N . ILE A 1 87 ? 6.959 11.800 4.013 1.00 94.81 87 ILE A N 1
ATOM 719 C CA . ILE A 1 87 ? 7.281 10.408 3.674 1.00 94.81 87 ILE A CA 1
ATOM 720 C C . ILE A 1 87 ? 6.085 9.718 3.005 1.00 94.81 87 ILE A C 1
ATOM 722 O O . ILE A 1 87 ? 6.266 9.004 2.016 1.00 94.81 87 ILE A O 1
ATOM 726 N N . ALA A 1 88 ? 4.870 9.940 3.513 1.00 94.56 88 ALA A N 1
ATOM 727 C CA . ALA A 1 88 ? 3.647 9.387 2.938 1.00 94.56 88 ALA A CA 1
ATOM 728 C C . ALA A 1 88 ? 3.434 9.867 1.494 1.00 94.56 88 ALA A C 1
ATOM 730 O O . ALA A 1 88 ? 3.256 9.049 0.591 1.00 94.56 88 ALA A O 1
ATOM 731 N N . LYS A 1 89 ? 3.541 11.180 1.256 1.00 94.12 89 LYS A N 1
ATOM 732 C CA . LYS A 1 89 ? 3.440 11.773 -0.085 1.00 94.12 89 LYS A CA 1
ATOM 733 C C . LYS A 1 89 ? 4.500 11.225 -1.027 1.00 94.12 89 LYS A C 1
ATOM 735 O O . LYS A 1 89 ? 4.167 10.825 -2.135 1.00 94.12 89 LYS A O 1
ATOM 740 N N . TYR A 1 90 ? 5.743 11.100 -0.566 1.00 93.56 90 TYR A N 1
ATOM 741 C CA . TYR A 1 90 ? 6.806 10.503 -1.370 1.00 93.56 90 TYR A CA 1
ATOM 742 C C . TYR A 1 90 ? 6.477 9.061 -1.788 1.00 93.56 90 TYR A C 1
ATOM 744 O O . TYR A 1 90 ? 6.703 8.692 -2.943 1.00 93.56 90 TYR A O 1
ATOM 752 N N . ILE A 1 91 ? 5.932 8.243 -0.878 1.00 91.94 91 ILE A N 1
ATOM 753 C CA . ILE A 1 91 ? 5.507 6.871 -1.191 1.00 91.94 91 ILE A CA 1
ATOM 754 C C . ILE A 1 91 ? 4.416 6.867 -2.263 1.00 91.94 91 ILE A C 1
ATOM 756 O O . ILE A 1 91 ? 4.526 6.085 -3.209 1.00 91.94 91 ILE A O 1
ATOM 760 N N . ILE A 1 92 ? 3.422 7.748 -2.143 1.00 89.88 92 ILE A N 1
ATOM 761 C CA . ILE A 1 92 ? 2.308 7.868 -3.091 1.00 89.88 92 ILE A CA 1
ATOM 762 C C . ILE A 1 92 ? 2.815 8.319 -4.467 1.00 89.88 92 ILE A C 1
ATOM 764 O O . ILE A 1 92 ? 2.624 7.617 -5.459 1.00 89.88 92 ILE A O 1
ATOM 768 N N . GLU A 1 93 ? 3.526 9.445 -4.521 1.00 88.19 93 GLU A N 1
ATOM 769 C CA . GLU A 1 93 ? 4.017 10.065 -5.758 1.00 88.19 93 GLU A CA 1
ATOM 770 C C . GLU A 1 93 ? 4.960 9.142 -6.537 1.00 88.19 93 GLU A C 1
ATOM 772 O O . GLU A 1 93 ? 4.906 9.073 -7.763 1.00 88.19 93 GLU A O 1
ATOM 777 N N . ASN A 1 94 ? 5.811 8.394 -5.829 1.00 86.44 94 ASN A N 1
ATOM 778 C CA . ASN A 1 94 ? 6.816 7.530 -6.450 1.00 86.44 94 ASN A CA 1
ATOM 779 C C . ASN A 1 94 ? 6.375 6.063 -6.540 1.00 86.44 94 ASN A C 1
ATOM 781 O O . ASN A 1 94 ? 7.157 5.221 -6.988 1.00 86.44 94 ASN A O 1
ATOM 785 N N . LYS A 1 95 ? 5.164 5.736 -6.070 1.00 83.62 95 LYS A N 1
ATOM 786 C CA . LYS A 1 95 ? 4.637 4.369 -5.915 1.00 83.62 95 LYS A CA 1
ATOM 787 C C . LYS A 1 95 ? 5.659 3.381 -5.343 1.00 83.62 95 LYS A C 1
ATOM 789 O O . LYS A 1 95 ? 5.818 2.252 -5.826 1.00 83.62 95 LYS A O 1
ATOM 794 N N . CYS A 1 96 ? 6.422 3.834 -4.352 1.00 80.75 96 CYS A N 1
ATOM 795 C CA . CYS A 1 96 ? 7.602 3.127 -3.870 1.00 80.75 96 CYS A CA 1
ATOM 796 C C . CYS A 1 96 ? 7.298 2.279 -2.626 1.00 80.75 96 CYS A C 1
ATOM 798 O O . CYS A 1 96 ? 6.309 2.466 -1.922 1.00 80.75 96 CYS A O 1
ATOM 800 N N . SER A 1 97 ? 8.144 1.291 -2.350 1.00 85.19 97 SER A N 1
ATOM 801 C CA . SER A 1 97 ? 8.024 0.462 -1.150 1.00 85.19 97 SER A CA 1
ATOM 802 C C . SER A 1 97 ? 8.599 1.161 0.085 1.00 85.19 97 SER A C 1
ATOM 804 O O . SER A 1 97 ? 9.514 1.975 -0.014 1.00 85.19 97 SER A O 1
ATOM 806 N N . VAL A 1 98 ? 8.184 0.729 1.283 1.00 88.31 98 VAL A N 1
ATOM 807 C CA . VAL A 1 98 ? 8.765 1.186 2.567 1.00 88.31 98 VAL A CA 1
ATOM 808 C C . VAL A 1 98 ? 10.300 1.101 2.591 1.00 88.31 98 VAL A C 1
ATOM 810 O O . VAL A 1 98 ? 10.957 1.922 3.221 1.00 88.31 98 VAL A O 1
ATOM 813 N N . ARG A 1 99 ? 10.899 0.118 1.900 1.00 84.50 99 ARG A N 1
ATOM 814 C CA . ARG A 1 99 ? 12.365 -0.010 1.816 1.00 84.50 99 ARG A CA 1
ATOM 815 C C . ARG A 1 99 ? 13.006 1.091 0.974 1.00 84.50 99 ARG A C 1
ATOM 817 O O . ARG A 1 99 ? 14.097 1.532 1.300 1.00 84.50 99 ARG A O 1
ATOM 824 N N . GLU A 1 100 ? 12.353 1.501 -0.104 1.00 83.50 100 GLU A N 1
ATOM 825 C CA . GLU A 1 100 ? 12.851 2.557 -0.989 1.00 83.50 100 GLU A CA 1
ATOM 826 C C . GLU A 1 100 ? 12.728 3.919 -0.313 1.00 83.50 100 GLU A C 1
ATOM 828 O O . GLU A 1 100 ? 13.695 4.675 -0.294 1.00 83.50 100 GLU A O 1
ATOM 833 N N . ALA A 1 101 ? 11.598 4.176 0.351 1.00 89.44 101 ALA A N 1
ATOM 834 C CA . ALA A 1 101 ? 11.451 5.343 1.213 1.00 89.44 101 ALA A CA 1
ATOM 835 C C . ALA A 1 101 ? 12.525 5.365 2.320 1.00 89.44 101 ALA A C 1
ATOM 837 O O . ALA A 1 101 ? 13.131 6.402 2.568 1.00 89.44 101 ALA A O 1
ATOM 838 N N . ALA A 1 102 ? 12.833 4.217 2.939 1.00 91.25 102 ALA A N 1
ATOM 839 C CA . ALA A 1 102 ? 13.848 4.130 3.997 1.00 91.25 102 ALA A CA 1
ATOM 840 C C . ALA A 1 102 ? 15.232 4.570 3.508 1.00 91.25 102 ALA A C 1
ATOM 842 O O . ALA A 1 102 ? 15.922 5.314 4.199 1.00 91.25 102 ALA A O 1
ATOM 843 N N . LEU A 1 103 ? 15.599 4.172 2.289 1.00 89.69 103 LEU A N 1
ATOM 844 C CA . LEU A 1 103 ? 16.834 4.616 1.649 1.00 89.69 103 LEU A CA 1
ATOM 845 C C . LEU A 1 103 ? 16.800 6.109 1.313 1.00 89.69 103 LEU A C 1
ATOM 847 O O . LEU A 1 103 ? 17.781 6.801 1.556 1.00 89.69 103 LEU A O 1
ATOM 851 N N . ARG A 1 104 ? 15.681 6.615 0.780 1.00 90.81 104 ARG A N 1
ATOM 852 C CA . ARG A 1 104 ? 15.551 8.024 0.383 1.00 90.81 104 ARG A CA 1
ATOM 853 C C . ARG A 1 104 ? 15.673 8.988 1.562 1.00 90.81 104 ARG A C 1
ATOM 855 O O . ARG A 1 104 ? 16.297 10.032 1.410 1.00 90.81 104 ARG A O 1
ATOM 862 N N . PHE A 1 105 ? 15.049 8.651 2.686 1.00 92.44 105 PHE A N 1
ATOM 863 C CA . PHE A 1 105 ? 15.013 9.492 3.885 1.00 92.44 105 PHE A CA 1
ATOM 864 C C . PHE A 1 105 ? 16.126 9.158 4.889 1.00 92.44 105 PHE A C 1
ATOM 866 O O . PHE A 1 105 ? 16.152 9.741 5.969 1.00 92.44 105 PHE A O 1
ATOM 873 N N . GLU A 1 106 ? 17.020 8.218 4.556 1.00 94.06 106 GLU A N 1
ATOM 874 C CA . GLU A 1 106 ? 18.106 7.746 5.430 1.00 94.06 106 GLU A CA 1
ATOM 875 C C . GLU A 1 106 ? 17.599 7.274 6.807 1.00 94.06 106 GLU A C 1
ATOM 877 O O . GLU A 1 106 ? 18.211 7.494 7.852 1.00 94.06 106 GLU A O 1
ATOM 882 N N . MET A 1 107 ? 16.441 6.607 6.816 1.00 92.56 107 MET A N 1
ATOM 883 C CA . MET A 1 107 ? 15.787 6.115 8.028 1.00 92.56 107 MET A CA 1
ATOM 884 C C . MET A 1 107 ? 15.746 4.592 8.062 1.00 92.56 107 MET A C 1
ATOM 886 O O . MET A 1 107 ? 15.750 3.907 7.040 1.00 92.56 107 MET A O 1
ATOM 890 N N . GLY A 1 108 ? 15.642 4.034 9.267 1.00 93.75 108 GLY A N 1
ATOM 891 C CA . GLY A 1 108 ? 15.419 2.605 9.432 1.00 93.75 108 GLY A CA 1
ATOM 892 C C . GLY A 1 108 ? 14.089 2.169 8.811 1.00 93.75 108 GLY A C 1
ATOM 893 O O . GLY A 1 108 ? 13.060 2.824 8.980 1.00 93.75 108 GLY A O 1
ATOM 894 N N . LYS A 1 109 ? 14.081 1.003 8.150 1.00 89.94 109 LYS A N 1
ATOM 895 C CA . LYS A 1 109 ? 12.857 0.390 7.601 1.00 89.94 109 LYS A CA 1
ATOM 896 C C . LYS A 1 109 ? 11.753 0.272 8.659 1.00 89.94 109 LYS A C 1
ATOM 898 O O . LYS A 1 109 ? 10.601 0.550 8.352 1.00 89.94 109 LYS A O 1
ATOM 903 N N . THR A 1 110 ? 12.094 -0.168 9.873 1.00 90.25 110 THR A N 1
ATOM 904 C CA . THR A 1 110 ? 11.128 -0.301 10.978 1.00 90.25 110 THR A CA 1
ATOM 905 C C . THR A 1 110 ? 10.551 1.056 11.361 1.00 90.25 110 THR A C 1
ATOM 907 O O . THR A 1 110 ? 9.350 1.163 11.533 1.00 90.25 110 THR A O 1
ATOM 910 N N . THR A 1 111 ? 11.367 2.113 11.369 1.00 92.75 111 THR A N 1
ATOM 911 C CA . THR A 1 111 ? 10.905 3.472 11.667 1.00 92.75 111 THR A CA 1
ATOM 912 C C . THR A 1 111 ? 9.909 3.977 10.630 1.00 92.75 111 THR A C 1
ATOM 914 O O . THR A 1 111 ? 8.846 4.456 11.005 1.00 92.75 111 THR A O 1
ATOM 917 N N . ILE A 1 112 ? 10.199 3.829 9.331 1.00 92.19 112 ILE A N 1
ATOM 918 C CA . ILE A 1 112 ? 9.231 4.217 8.291 1.00 92.19 112 ILE A CA 1
ATOM 919 C C . ILE A 1 112 ? 7.986 3.341 8.351 1.00 92.19 112 ILE A C 1
ATOM 921 O O . ILE A 1 112 ? 6.882 3.846 8.185 1.00 92.19 112 ILE A O 1
ATOM 925 N N . HIS A 1 113 ? 8.143 2.042 8.608 1.00 89.62 113 HIS A N 1
ATOM 926 C CA . HIS A 1 113 ? 6.997 1.164 8.797 1.00 89.62 113 HIS A CA 1
ATOM 927 C C . HIS A 1 113 ? 6.105 1.675 9.932 1.00 89.62 113 HIS A C 1
ATOM 929 O O . HIS A 1 113 ? 4.923 1.877 9.699 1.00 89.62 113 HIS A O 1
ATOM 935 N N . ASP A 1 114 ? 6.665 1.966 11.106 1.00 89.69 114 ASP A N 1
ATOM 936 C CA . ASP A 1 114 ? 5.909 2.476 12.252 1.00 89.69 114 ASP A CA 1
ATOM 937 C C . ASP A 1 114 ? 5.293 3.851 11.961 1.00 89.69 114 ASP A C 1
ATOM 939 O O . ASP A 1 114 ? 4.165 4.133 12.360 1.00 89.69 114 ASP A O 1
ATOM 943 N N . TYR A 1 115 ? 5.983 4.709 11.206 1.00 93.62 115 TYR A N 1
ATOM 944 C CA . TYR A 1 115 ? 5.418 5.990 10.782 1.00 93.62 115 TYR A CA 1
ATOM 945 C C . TYR A 1 115 ? 4.201 5.791 9.886 1.00 93.62 115 TYR A C 1
ATOM 947 O O . TYR A 1 115 ? 3.189 6.449 10.093 1.00 93.62 115 TYR A O 1
ATOM 955 N N . MET A 1 116 ? 4.270 4.870 8.926 1.00 92.50 116 MET A N 1
ATOM 956 C CA . MET A 1 116 ? 3.162 4.612 8.012 1.00 92.50 116 MET A CA 1
ATOM 957 C C . MET A 1 116 ? 2.035 3.819 8.674 1.00 92.50 116 MET A C 1
ATOM 959 O O . MET A 1 116 ? 0.887 4.074 8.352 1.00 92.50 116 MET A O 1
ATOM 963 N N . THR A 1 117 ? 2.312 2.880 9.587 1.00 85.25 117 THR A N 1
ATOM 964 C CA . THR A 1 117 ? 1.276 2.001 10.166 1.00 85.25 117 THR A CA 1
ATOM 965 C C . THR A 1 117 ? 0.712 2.461 11.499 1.00 85.25 117 THR A C 1
ATOM 967 O O . THR A 1 117 ? -0.414 2.091 11.812 1.00 85.25 117 THR A O 1
ATOM 970 N N . GLU A 1 118 ? 1.467 3.232 12.282 1.00 84.75 118 GLU A N 1
ATOM 971 C CA . GLU A 1 118 ? 1.038 3.710 13.603 1.00 84.75 118 GLU A CA 1
ATOM 972 C C . GLU A 1 118 ? 0.719 5.200 13.588 1.00 84.75 118 GLU A C 1
ATOM 974 O O . GLU A 1 118 ? -0.298 5.616 14.130 1.00 84.75 118 GLU A O 1
ATOM 979 N N . LYS A 1 119 ? 1.600 6.015 12.993 1.00 88.81 119 LYS A N 1
ATOM 980 C CA . LYS A 1 119 ? 1.536 7.479 13.125 1.00 88.81 119 LYS A CA 1
ATOM 981 C C . LYS A 1 119 ? 0.672 8.137 12.066 1.00 88.81 119 LYS A C 1
ATOM 983 O O . LYS A 1 119 ? -0.135 8.993 12.399 1.00 88.81 119 LYS A O 1
ATOM 988 N N . LEU A 1 120 ? 0.796 7.719 10.810 1.00 88.88 120 LEU A N 1
ATOM 989 C CA . LEU A 1 120 ? 0.044 8.298 9.703 1.00 88.88 120 LEU A CA 1
ATOM 990 C C . LEU A 1 120 ? -1.483 8.203 9.893 1.00 88.88 120 LEU A C 1
ATOM 992 O O . LEU A 1 120 ? -2.119 9.233 9.692 1.00 88.88 120 LEU A O 1
ATOM 996 N N . PRO A 1 121 ? -2.083 7.086 10.368 1.00 84.81 121 PRO A N 1
ATOM 997 C CA . PRO A 1 121 ? -3.522 7.045 10.655 1.00 84.81 121 PRO A CA 1
ATOM 998 C C . PRO A 1 121 ? -3.971 8.060 11.717 1.00 84.81 121 PRO A C 1
ATOM 1000 O O . PRO A 1 121 ? -5.086 8.562 11.657 1.00 84.81 121 PRO A O 1
ATOM 1003 N N . GLU A 1 122 ? -3.107 8.380 12.690 1.00 81.00 122 GLU A N 1
ATOM 1004 C CA . GLU A 1 122 ? -3.388 9.381 13.733 1.00 81.00 122 GLU A CA 1
ATOM 1005 C C . GLU A 1 122 ? -3.231 10.833 13.246 1.00 81.00 122 GLU A C 1
ATOM 1007 O O . GLU A 1 122 ? -3.598 11.768 13.965 1.00 81.00 122 GLU A O 1
ATOM 1012 N N . ILE A 1 123 ? -2.618 11.028 12.076 1.00 83.88 123 ILE A N 1
ATOM 1013 C CA . ILE A 1 123 ? -2.356 12.337 11.466 1.00 83.88 123 ILE A CA 1
ATOM 1014 C C . ILE A 1 123 ? -3.356 12.605 10.340 1.00 83.88 123 ILE A C 1
ATOM 1016 O O . ILE A 1 123 ? -3.951 13.675 10.284 1.00 83.88 123 ILE A O 1
ATOM 1020 N N . SER A 1 124 ? -3.523 11.648 9.429 1.00 84.19 124 SER A N 1
ATOM 1021 C CA . SER A 1 124 ? -4.416 11.731 8.279 1.00 84.19 124 SER A CA 1
ATOM 1022 C C . SER A 1 124 ? -4.797 10.326 7.816 1.00 84.19 124 SER A C 1
ATOM 1024 O O . SER A 1 124 ? -3.987 9.609 7.219 1.00 84.19 124 SER A O 1
ATOM 1026 N N . LEU A 1 125 ? -6.055 9.951 8.061 1.00 82.31 125 LEU A N 1
ATOM 1027 C CA . LEU A 1 125 ? -6.611 8.682 7.593 1.00 82.31 125 LEU A CA 1
ATOM 1028 C C . LEU A 1 125 ? -6.623 8.602 6.058 1.00 82.31 125 LEU A C 1
ATOM 1030 O O . LEU A 1 125 ? -6.329 7.555 5.490 1.00 82.31 125 LEU A O 1
ATOM 1034 N N . GLU A 1 126 ? -6.887 9.722 5.388 1.00 84.50 126 GLU A N 1
ATOM 1035 C CA . GLU A 1 126 ? -6.903 9.817 3.925 1.00 84.50 126 GLU A CA 1
ATOM 1036 C C . GLU A 1 126 ? -5.529 9.503 3.308 1.00 84.50 126 GLU A C 1
ATOM 1038 O O . GLU A 1 126 ? -5.407 8.631 2.447 1.00 84.50 126 GLU A O 1
ATOM 1043 N N . LEU A 1 127 ? -4.458 10.139 3.801 1.00 88.62 127 LEU A N 1
ATOM 1044 C CA . LEU A 1 127 ? -3.100 9.832 3.334 1.00 88.62 127 LEU A CA 1
ATOM 1045 C C . LEU A 1 127 ? -2.702 8.393 3.657 1.00 88.62 127 LEU A C 1
ATOM 1047 O O . LEU A 1 127 ? -2.001 7.758 2.870 1.00 88.62 127 LEU A O 1
ATOM 1051 N N . TYR A 1 128 ? -3.146 7.871 4.802 1.00 88.19 128 TYR A N 1
ATOM 1052 C CA . TYR A 1 128 ? -2.921 6.477 5.144 1.00 88.19 128 TYR A CA 1
ATOM 1053 C C . TYR A 1 128 ? -3.548 5.529 4.115 1.00 88.19 128 TYR A C 1
ATOM 1055 O O . TYR A 1 128 ? -2.852 4.632 3.638 1.00 88.19 128 TYR A O 1
ATOM 1063 N N . LYS A 1 129 ? -4.821 5.737 3.746 1.00 85.19 129 LYS A N 1
ATOM 1064 C CA . LYS A 1 129 ? -5.532 4.915 2.751 1.00 85.19 129 LYS A CA 1
ATOM 1065 C C . LYS A 1 129 ? -4.766 4.881 1.420 1.00 85.19 129 LYS A C 1
ATOM 1067 O O . LYS A 1 129 ? -4.476 3.798 0.913 1.00 85.19 129 LYS A O 1
ATOM 1072 N N . GLN A 1 130 ? -4.319 6.040 0.932 1.00 87.94 130 GLN A N 1
ATOM 1073 C CA . GLN A 1 130 ? -3.537 6.152 -0.309 1.00 87.94 130 GLN A CA 1
ATOM 1074 C C . GLN A 1 130 ? -2.172 5.444 -0.226 1.00 87.94 130 GLN A C 1
ATOM 1076 O O . GLN A 1 130 ? -1.773 4.722 -1.141 1.00 87.94 130 GLN A O 1
ATOM 1081 N N . VAL A 1 131 ? -1.441 5.604 0.885 1.00 88.81 131 VAL A N 1
ATOM 1082 C CA . VAL A 1 131 ? -0.183 4.868 1.110 1.00 88.81 131 VAL A CA 1
ATOM 1083 C C . VAL A 1 131 ? -0.440 3.363 1.163 1.00 88.81 131 VAL A C 1
ATOM 1085 O O . VAL A 1 131 ? 0.329 2.582 0.598 1.00 88.81 131 VAL A O 1
ATOM 1088 N N . PHE A 1 132 ? -1.496 2.939 1.855 1.00 85.19 132 PHE A N 1
ATOM 1089 C CA . PHE A 1 132 ? -1.826 1.532 2.024 1.00 85.19 132 PHE A CA 1
ATOM 1090 C C . PHE A 1 132 ? -2.100 0.856 0.681 1.00 85.19 132 PHE A C 1
ATOM 1092 O O . PHE A 1 132 ? -1.533 -0.207 0.425 1.00 85.19 132 PHE A O 1
ATOM 1099 N N . GLU A 1 133 ? -2.873 1.498 -0.193 1.00 82.38 133 GLU A N 1
ATOM 1100 C CA . GLU A 1 133 ? -3.150 1.033 -1.554 1.00 82.38 133 GLU A CA 1
ATOM 1101 C C . GLU A 1 133 ? -1.849 0.777 -2.333 1.00 82.38 133 GLU A C 1
ATOM 1103 O O . GLU A 1 133 ? -1.574 -0.355 -2.744 1.00 82.38 133 GLU A O 1
ATOM 1108 N N . VAL A 1 134 ? -0.961 1.776 -2.403 1.00 84.38 134 VAL A N 1
ATOM 1109 C CA . VAL A 1 134 ? 0.355 1.661 -3.062 1.00 84.38 134 VAL A CA 1
ATOM 1110 C C . VAL A 1 134 ? 1.197 0.523 -2.474 1.00 84.38 134 VAL A C 1
ATOM 1112 O O . VAL A 1 134 ? 1.887 -0.212 -3.192 1.00 84.38 134 VAL A O 1
ATOM 1115 N N . LEU A 1 135 ? 1.191 0.356 -1.150 1.00 84.25 135 LEU A N 1
ATOM 1116 C CA . LEU A 1 135 ? 1.958 -0.702 -0.495 1.00 84.25 135 LEU A CA 1
ATOM 1117 C C . LEU A 1 135 ? 1.356 -2.093 -0.735 1.00 84.25 135 LEU A C 1
ATOM 1119 O O . LEU A 1 135 ? 2.113 -3.064 -0.853 1.00 84.25 135 LEU A O 1
ATOM 1123 N N . MET A 1 136 ? 0.033 -2.207 -0.836 1.00 75.25 136 MET A N 1
ATOM 1124 C CA . MET A 1 136 ? -0.662 -3.458 -1.138 1.00 75.25 136 MET A CA 1
ATOM 1125 C C . MET A 1 136 ? -0.458 -3.890 -2.590 1.00 75.25 136 MET A C 1
ATOM 1127 O O . MET A 1 136 ? -0.144 -5.064 -2.823 1.00 75.25 136 MET A O 1
ATOM 1131 N N . GLU A 1 137 ? -0.500 -2.961 -3.546 1.00 70.06 137 GLU A N 1
ATOM 1132 C CA . GLU A 1 137 ? -0.100 -3.205 -4.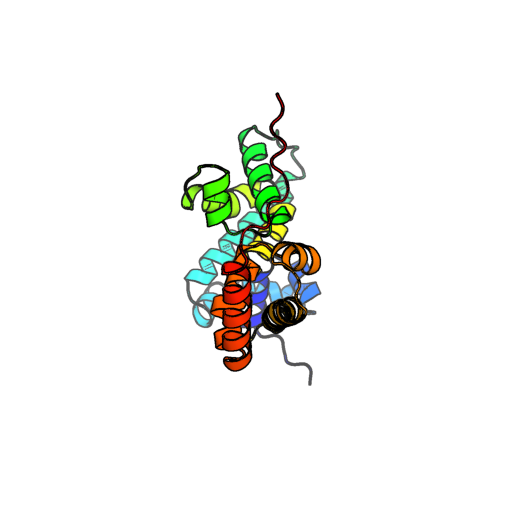942 1.00 70.06 137 GLU A CA 1
ATOM 1133 C C . GLU A 1 137 ? 1.346 -3.725 -5.027 1.00 70.06 137 GLU A C 1
ATOM 1135 O O . GLU A 1 137 ? 1.670 -4.693 -5.724 1.00 70.06 137 GLU A O 1
ATOM 1140 N N . ASN A 1 138 ? 2.244 -3.117 -4.249 1.00 69.94 138 ASN A N 1
ATOM 1141 C CA . ASN A 1 138 ? 3.649 -3.507 -4.209 1.00 69.94 138 ASN A CA 1
ATOM 1142 C C . ASN A 1 138 ? 3.884 -4.882 -3.563 1.00 69.94 138 ASN A C 1
ATOM 1144 O O . ASN A 1 138 ? 4.829 -5.591 -3.930 1.00 69.94 138 ASN A O 1
ATOM 1148 N N . LYS A 1 139 ? 3.054 -5.262 -2.587 1.00 66.62 139 LYS A N 1
ATOM 1149 C CA . LYS A 1 139 ? 3.186 -6.506 -1.816 1.00 66.62 139 LYS A CA 1
ATOM 1150 C C . LYS A 1 139 ? 2.530 -7.701 -2.505 1.00 66.62 139 LYS A C 1
ATOM 1152 O O . LYS A 1 139 ? 3.039 -8.816 -2.388 1.00 66.62 139 LYS A O 1
ATOM 1157 N N . SER A 1 140 ? 1.433 -7.482 -3.221 1.00 51.34 140 SER A N 1
ATOM 1158 C CA . SER A 1 140 ? 0.682 -8.538 -3.893 1.00 51.34 140 SER A CA 1
ATOM 1159 C C . SER A 1 140 ? 1.235 -8.784 -5.299 1.00 51.34 140 SER A C 1
ATOM 1161 O O . SER A 1 140 ? 0.846 -8.179 -6.288 1.00 51.34 140 SER A O 1
ATOM 1163 N N . PHE A 1 141 ? 2.177 -9.718 -5.419 1.00 54.56 141 PHE A N 1
ATOM 1164 C CA . PHE A 1 141 ? 2.177 -10.541 -6.625 1.00 54.56 141 PHE A CA 1
ATOM 1165 C C . PHE A 1 141 ? 1.481 -11.849 -6.286 1.00 54.56 141 PHE A C 1
ATOM 1167 O O . PHE A 1 141 ? 2.132 -12.811 -5.878 1.00 54.56 141 PHE A O 1
ATOM 1174 N N . ASP A 1 142 ? 0.159 -11.841 -6.402 1.00 57.06 142 ASP A N 1
ATOM 1175 C CA . ASP A 1 142 ? -0.628 -13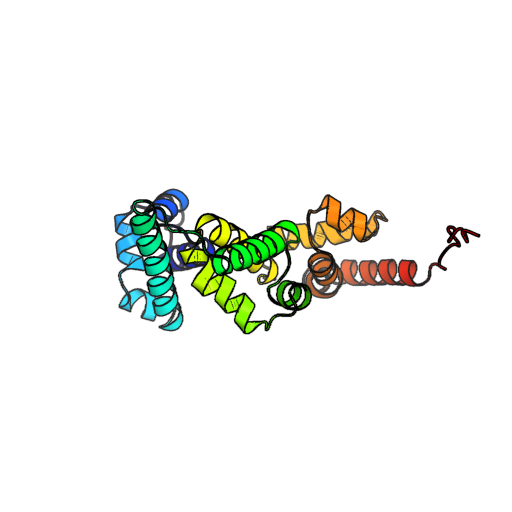.061 -6.496 1.00 57.06 142 ASP A CA 1
ATOM 1176 C C . ASP A 1 142 ? -0.921 -13.293 -7.983 1.00 57.06 142 ASP A C 1
ATOM 1178 O O . ASP A 1 142 ? -1.371 -12.380 -8.677 1.00 57.06 142 ASP A O 1
ATOM 1182 N N . THR A 1 143 ? -0.658 -14.502 -8.478 1.00 56.12 143 THR A N 1
ATOM 1183 C CA . THR A 1 143 ? -0.977 -14.926 -9.850 1.00 56.12 143 THR A CA 1
ATOM 1184 C C . THR A 1 143 ? -2.480 -14.920 -10.144 1.00 56.12 143 THR A C 1
ATOM 1186 O O . THR A 1 143 ? -2.865 -15.181 -11.277 1.00 56.12 143 THR A O 1
ATOM 1189 N N . ASN A 1 144 ? -3.321 -14.610 -9.153 1.00 59.09 144 ASN A N 1
ATOM 1190 C CA . ASN A 1 144 ? -4.768 -14.449 -9.291 1.00 59.09 144 ASN A CA 1
ATOM 1191 C C . ASN A 1 144 ? -5.233 -12.983 -9.419 1.00 59.09 144 ASN A C 1
ATOM 1193 O O . ASN A 1 144 ? -6.384 -12.743 -9.788 1.00 59.09 144 ASN A O 1
ATOM 1197 N N . ASN A 1 145 ? -4.378 -11.987 -9.140 1.00 75.19 145 ASN A N 1
ATOM 1198 C CA . ASN A 1 145 ? -4.761 -10.577 -9.270 1.00 75.19 145 ASN A CA 1
ATOM 1199 C C . ASN A 1 145 ? -4.716 -10.147 -10.747 1.00 75.19 145 ASN A C 1
ATOM 1201 O O . ASN A 1 145 ? -3.646 -9.895 -11.307 1.00 75.19 145 ASN A O 1
ATOM 1205 N N . LYS A 1 146 ? -5.897 -10.046 -11.371 1.00 76.38 146 LYS A N 1
ATOM 1206 C CA . LYS A 1 146 ? -6.050 -9.723 -12.797 1.00 76.38 146 LYS A CA 1
ATOM 1207 C C . LYS A 1 146 ? -5.402 -8.393 -13.188 1.00 76.38 146 LYS A C 1
ATOM 1209 O O . LYS A 1 146 ? -4.811 -8.333 -14.263 1.00 76.38 146 LYS A O 1
ATOM 1214 N N . GLU A 1 147 ? -5.451 -7.367 -12.337 1.00 77.25 147 GLU A N 1
ATOM 1215 C CA . GLU A 1 147 ? -4.861 -6.064 -12.672 1.00 77.25 147 GLU A CA 1
ATOM 1216 C C . GLU A 1 147 ? -3.333 -6.102 -12.605 1.00 77.25 147 GLU A C 1
ATOM 1218 O O . GLU A 1 147 ? -2.657 -5.571 -13.483 1.00 77.25 147 GLU A O 1
ATOM 1223 N N . VAL A 1 148 ? -2.765 -6.825 -11.635 1.00 79.69 148 VAL A N 1
ATOM 1224 C CA . VAL A 1 148 ? -1.309 -7.026 -11.565 1.00 79.69 148 VAL A CA 1
ATOM 1225 C C . VAL A 1 148 ? -0.816 -7.825 -12.773 1.00 79.69 148 VAL A C 1
ATOM 1227 O O . VAL A 1 148 ? 0.193 -7.460 -13.373 1.00 79.69 148 VAL A O 1
ATOM 1230 N N . ILE A 1 149 ? -1.534 -8.878 -13.178 1.00 84.44 149 ILE A N 1
ATOM 1231 C CA . ILE A 1 149 ? -1.213 -9.644 -14.395 1.00 84.44 149 ILE A CA 1
ATOM 1232 C C . ILE A 1 149 ? -1.272 -8.733 -15.622 1.00 84.44 149 ILE A C 1
ATOM 1234 O O . ILE A 1 149 ? -0.339 -8.727 -16.426 1.00 84.44 149 ILE A O 1
ATOM 1238 N N . ARG A 1 150 ? -2.328 -7.919 -15.739 1.00 87.75 150 ARG A N 1
ATOM 1239 C CA . ARG A 1 150 ? -2.493 -6.950 -16.826 1.00 87.75 150 ARG A CA 1
ATOM 1240 C C . ARG A 1 150 ? -1.330 -5.963 -16.876 1.00 87.75 150 ARG A C 1
ATOM 1242 O O . ARG A 1 150 ? -0.738 -5.780 -17.935 1.00 87.75 150 ARG A O 1
ATOM 1249 N N . GLN A 1 151 ? -0.947 -5.384 -15.739 1.00 90.00 151 GLN A N 1
ATOM 1250 C CA . GLN A 1 151 ? 0.184 -4.461 -15.633 1.00 90.00 151 GLN A CA 1
ATOM 1251 C C . GLN A 1 151 ? 1.509 -5.130 -16.034 1.00 90.00 151 GLN A C 1
ATOM 1253 O O . GLN A 1 151 ? 2.336 -4.507 -16.704 1.00 90.00 151 GLN A O 1
ATOM 1258 N N . VAL A 1 152 ? 1.724 -6.395 -15.655 1.00 90.06 152 VAL A N 1
ATOM 1259 C CA . VAL A 1 152 ? 2.929 -7.155 -16.026 1.00 90.06 152 VAL A CA 1
ATOM 1260 C C . VAL A 1 152 ? 2.978 -7.418 -17.532 1.00 90.06 152 VAL A C 1
ATOM 1262 O O . VAL A 1 152 ? 4.021 -7.192 -18.145 1.00 90.06 152 VAL A O 1
ATOM 1265 N N . LEU A 1 153 ? 1.864 -7.840 -18.136 1.00 92.50 153 LEU A N 1
ATOM 1266 C CA . LEU A 1 153 ? 1.781 -8.076 -19.579 1.00 92.50 153 LEU A CA 1
ATOM 1267 C C . LEU A 1 153 ? 1.964 -6.777 -20.374 1.00 92.50 153 LEU A C 1
ATOM 1269 O O . LEU A 1 153 ? 2.777 -6.750 -21.292 1.00 92.50 153 LEU A O 1
ATOM 1273 N N . LEU A 1 154 ? 1.330 -5.677 -19.955 1.00 93.69 154 LEU A N 1
ATOM 1274 C CA . LEU A 1 154 ? 1.531 -4.354 -20.560 1.00 93.69 154 LEU A CA 1
ATOM 1275 C C . LEU A 1 154 ? 2.980 -3.867 -20.434 1.00 93.69 154 LEU A C 1
ATOM 1277 O O . LEU A 1 154 ? 3.518 -3.285 -21.373 1.00 93.69 154 LEU A O 1
ATOM 1281 N N . SER A 1 155 ? 3.636 -4.121 -19.294 1.00 92.19 155 SER A N 1
ATOM 1282 C CA . SER A 1 155 ? 5.058 -3.791 -19.112 1.00 92.19 155 SER A CA 1
ATOM 1283 C C . SER A 1 155 ? 5.923 -4.479 -20.174 1.00 92.19 155 SER A C 1
ATOM 1285 O O . SER A 1 155 ? 6.841 -3.863 -20.713 1.00 92.19 155 SER A O 1
ATOM 1287 N N . TYR A 1 156 ? 5.620 -5.743 -20.483 1.00 95.25 156 TYR A N 1
ATOM 1288 C CA . TYR A 1 156 ? 6.299 -6.503 -21.529 1.00 95.25 156 TYR A CA 1
ATOM 1289 C C . TYR A 1 156 ? 5.937 -6.019 -22.937 1.00 95.25 156 TYR A C 1
ATOM 1291 O O . TYR A 1 156 ? 6.837 -5.816 -23.742 1.00 95.25 156 TYR A O 1
ATOM 1299 N N . GLU A 1 157 ? 4.657 -5.800 -23.242 1.00 94.12 157 GLU A N 1
ATOM 1300 C CA . GLU A 1 157 ? 4.221 -5.357 -24.573 1.00 94.12 157 GLU A CA 1
ATOM 1301 C C . GLU A 1 157 ? 4.876 -4.032 -24.968 1.00 94.12 157 GLU A C 1
ATOM 1303 O O . GLU A 1 157 ? 5.366 -3.889 -26.087 1.00 94.12 157 GLU A O 1
ATOM 1308 N N . LEU A 1 158 ? 4.951 -3.080 -24.032 1.00 92.94 158 LEU A N 1
ATOM 1309 C CA . LEU A 1 158 ? 5.615 -1.799 -24.263 1.00 92.94 158 LEU A CA 1
ATOM 1310 C C . LEU A 1 158 ? 7.132 -1.956 -24.439 1.00 92.94 158 LEU A C 1
ATOM 1312 O O . LEU A 1 158 ? 7.713 -1.293 -25.296 1.00 92.94 158 LEU A O 1
ATOM 1316 N N . LEU A 1 159 ? 7.769 -2.850 -23.676 1.00 91.88 159 LEU A N 1
ATOM 1317 C CA . LEU A 1 159 ? 9.185 -3.179 -23.863 1.00 91.88 159 LEU A CA 1
ATOM 1318 C C . LEU A 1 159 ? 9.435 -3.808 -25.242 1.00 91.88 159 LEU A C 1
ATOM 1320 O O . LEU A 1 159 ? 10.375 -3.425 -25.930 1.00 91.88 159 LEU A O 1
ATOM 1324 N N . ASN A 1 160 ? 8.578 -4.740 -25.660 1.00 91.75 160 ASN A N 1
ATOM 1325 C CA . ASN A 1 160 ? 8.661 -5.410 -26.956 1.00 91.75 160 ASN A CA 1
ATOM 1326 C C . ASN A 1 160 ? 8.377 -4.457 -28.129 1.00 91.75 160 ASN A C 1
ATOM 1328 O O . ASN A 1 160 ? 8.922 -4.628 -29.213 1.00 91.75 160 ASN A O 1
ATOM 1332 N N . ALA A 1 161 ? 7.584 -3.409 -27.897 1.00 89.81 161 ALA A N 1
ATOM 1333 C CA . ALA A 1 161 ? 7.398 -2.300 -28.830 1.00 89.81 161 ALA A CA 1
ATOM 1334 C C . ALA A 1 161 ? 8.600 -1.329 -28.887 1.00 89.81 161 ALA A C 1
ATOM 1336 O O . ALA A 1 161 ? 8.560 -0.356 -29.638 1.00 89.81 161 ALA A O 1
ATOM 1337 N N . GLY A 1 162 ? 9.662 -1.574 -28.109 1.00 88.25 162 GLY A N 1
ATOM 1338 C CA . GLY A 1 162 ? 10.910 -0.809 -28.136 1.00 88.25 162 GLY A CA 1
ATOM 1339 C C . GLY A 1 162 ? 10.938 0.426 -27.232 1.00 88.25 162 GLY A C 1
ATOM 1340 O O . GLY A 1 162 ? 11.835 1.258 -27.375 1.00 88.25 162 GLY A O 1
ATOM 1341 N N . LEU A 1 163 ? 9.979 0.581 -26.310 1.00 89.31 163 LEU A N 1
ATOM 1342 C CA . LEU A 1 163 ? 9.996 1.702 -25.368 1.00 89.31 163 LEU A CA 1
ATOM 1343 C C . LEU A 1 163 ? 11.100 1.522 -24.321 1.00 89.31 163 LEU A C 1
ATOM 1345 O O . LEU A 1 163 ? 11.358 0.429 -23.814 1.00 89.31 163 LEU A O 1
ATOM 1349 N N . THR A 1 164 ? 11.715 2.639 -23.935 1.00 88.50 164 THR A N 1
ATOM 1350 C CA . THR A 1 164 ? 12.703 2.668 -22.853 1.00 88.50 164 THR A CA 1
ATOM 1351 C C . THR A 1 164 ? 12.050 2.436 -21.493 1.00 88.50 164 THR A C 1
ATOM 1353 O O . THR A 1 164 ? 10.870 2.720 -21.278 1.00 88.50 164 THR A O 1
ATOM 1356 N N . SER A 1 165 ? 12.847 1.996 -20.517 1.00 84.56 165 SER A N 1
ATOM 1357 C CA . SER A 1 165 ? 12.363 1.803 -19.146 1.00 84.56 165 SER A CA 1
ATOM 1358 C C . SER A 1 165 ? 11.743 3.069 -18.545 1.00 84.56 165 SER A C 1
ATOM 1360 O O . SER A 1 165 ? 10.793 2.960 -17.776 1.00 84.56 165 SER A O 1
ATOM 1362 N N . VAL A 1 166 ? 12.242 4.260 -18.892 1.00 86.25 166 VAL A N 1
ATOM 1363 C CA . VAL A 1 166 ? 11.693 5.549 -18.433 1.00 86.25 166 VAL A CA 1
ATOM 1364 C C . VAL A 1 166 ? 10.309 5.793 -19.036 1.00 86.25 166 VAL A C 1
ATOM 1366 O O . VAL A 1 166 ? 9.357 6.016 -18.296 1.00 86.25 166 VAL A O 1
ATOM 1369 N N . GLN A 1 167 ? 10.162 5.626 -20.352 1.00 87.88 167 GLN A N 1
ATOM 1370 C CA . GLN A 1 167 ? 8.872 5.797 -21.032 1.00 87.88 167 GLN A CA 1
ATOM 1371 C C . GLN A 1 167 ? 7.814 4.807 -20.531 1.00 87.88 167 GLN A C 1
ATOM 1373 O O . GLN A 1 167 ? 6.648 5.165 -20.390 1.00 87.88 167 GLN A O 1
ATOM 1378 N N . ILE A 1 168 ? 8.201 3.559 -20.243 1.00 88.81 168 ILE A N 1
ATOM 1379 C CA . ILE A 1 168 ? 7.274 2.552 -19.707 1.00 88.81 168 ILE A CA 1
ATOM 1380 C C . ILE A 1 168 ? 6.805 2.937 -18.297 1.00 88.81 168 ILE A C 1
ATOM 1382 O O . ILE A 1 168 ? 5.616 2.820 -18.003 1.00 88.81 168 ILE A O 1
ATOM 1386 N N . GLN A 1 169 ? 7.715 3.414 -17.438 1.00 88.06 169 GLN A N 1
ATOM 1387 C CA . GLN A 1 169 ? 7.376 3.894 -16.093 1.00 88.06 169 GLN A CA 1
ATOM 1388 C C . GLN A 1 169 ? 6.363 5.038 -16.146 1.00 88.06 169 GLN A C 1
ATOM 1390 O O . GLN A 1 169 ? 5.346 4.974 -15.460 1.00 88.06 169 GLN A O 1
ATOM 1395 N N . GLU A 1 170 ? 6.608 6.038 -16.994 1.00 87.62 170 GLU A N 1
ATOM 1396 C CA . GLU A 1 170 ? 5.709 7.182 -17.178 1.00 87.62 170 GLU A CA 1
ATOM 1397 C C . GLU A 1 170 ? 4.346 6.742 -17.723 1.00 87.62 170 GLU A C 1
ATOM 1399 O O . GLU A 1 170 ? 3.307 7.106 -17.178 1.00 87.62 170 GLU A O 1
ATOM 1404 N N . LYS A 1 171 ? 4.336 5.895 -18.759 1.00 90.62 171 LYS A N 1
ATOM 1405 C CA . LYS A 1 171 ? 3.107 5.480 -19.451 1.00 90.62 171 LYS A CA 1
ATOM 1406 C C . LYS A 1 171 ? 2.199 4.597 -18.603 1.00 90.62 171 LYS A C 1
ATOM 1408 O O . LYS A 1 171 ? 0.984 4.638 -18.773 1.00 90.62 171 LYS A O 1
ATOM 1413 N N . LEU A 1 172 ? 2.775 3.781 -17.723 1.00 86.50 172 LEU A N 1
ATOM 1414 C CA . LEU A 1 172 ? 2.019 2.933 -16.800 1.00 86.50 172 LEU A CA 1
ATOM 1415 C C . LEU A 1 172 ? 1.828 3.584 -15.424 1.00 86.50 172 LEU A C 1
ATOM 1417 O O . LEU A 1 172 ? 1.099 3.042 -14.596 1.00 86.50 172 LEU A O 1
ATOM 1421 N N . GLY A 1 173 ? 2.487 4.716 -15.165 1.00 86.19 173 GLY A N 1
ATOM 1422 C CA . GLY A 1 173 ? 2.531 5.339 -13.849 1.00 86.19 173 GLY A CA 1
ATOM 1423 C C . GLY A 1 173 ? 3.035 4.366 -12.784 1.00 86.19 173 GLY A C 1
ATOM 1424 O O . GLY A 1 173 ? 2.376 4.206 -11.761 1.00 86.19 173 GLY A O 1
ATOM 1425 N N . ILE A 1 174 ? 4.142 3.662 -13.041 1.00 81.56 174 ILE A N 1
ATOM 1426 C CA . ILE A 1 174 ? 4.743 2.684 -12.117 1.00 81.56 174 ILE A CA 1
ATOM 1427 C C . ILE A 1 174 ? 6.206 3.015 -11.840 1.00 81.56 174 ILE A C 1
ATOM 1429 O O . ILE A 1 174 ? 6.904 3.558 -12.692 1.00 81.56 174 ILE A O 1
ATOM 1433 N N . SER A 1 175 ? 6.703 2.629 -10.665 1.00 80.94 175 SER A N 1
ATOM 1434 C CA . SER A 1 175 ? 8.107 2.845 -10.310 1.00 80.94 175 SER A CA 1
ATOM 1435 C C . SER A 1 175 ? 9.057 1.926 -11.089 1.00 80.94 175 SER A C 1
ATOM 1437 O O . SER A 1 175 ? 8.691 0.821 -11.506 1.00 80.94 175 SER A O 1
ATOM 1439 N N . ARG A 1 176 ? 10.328 2.334 -11.213 1.00 83.38 176 ARG A N 1
ATOM 1440 C CA . ARG A 1 176 ? 11.406 1.523 -11.816 1.00 83.38 176 ARG A CA 1
ATOM 1441 C C . ARG A 1 176 ? 11.462 0.110 -11.250 1.00 83.38 176 ARG A C 1
ATOM 1443 O O . ARG A 1 176 ? 11.677 -0.849 -11.988 1.00 83.38 176 ARG A O 1
ATOM 1450 N N . ASN A 1 177 ? 11.271 -0.020 -9.942 1.00 78.44 177 ASN A N 1
ATOM 1451 C CA . ASN A 1 177 ? 11.388 -1.293 -9.245 1.00 78.44 177 ASN A CA 1
ATOM 1452 C C . ASN A 1 177 ? 10.158 -2.173 -9.468 1.00 78.44 177 ASN A C 1
ATOM 1454 O O . ASN A 1 177 ? 10.303 -3.390 -9.587 1.00 78.44 177 ASN A O 1
ATOM 1458 N N . VAL A 1 178 ? 8.966 -1.579 -9.588 1.00 82.62 178 VAL A N 1
ATOM 1459 C CA . VAL A 1 178 ? 7.767 -2.302 -10.032 1.00 82.62 178 VAL A CA 1
ATOM 1460 C C . VAL A 1 178 ? 7.968 -2.812 -11.454 1.00 82.62 178 VAL A C 1
ATOM 1462 O O . VAL A 1 178 ? 7.820 -4.010 -11.676 1.00 82.62 178 VAL A O 1
ATOM 1465 N N . LEU A 1 179 ? 8.416 -1.962 -12.384 1.00 87.19 179 LEU A N 1
ATOM 1466 C CA . LEU A 1 179 ? 8.721 -2.371 -13.759 1.00 87.19 179 LEU A CA 1
ATOM 1467 C C . LEU A 1 179 ? 9.769 -3.497 -13.805 1.00 87.19 179 LEU A C 1
ATOM 1469 O O . LEU A 1 179 ? 9.580 -4.510 -14.478 1.00 87.19 179 LEU A O 1
ATOM 1473 N N . GLN A 1 180 ? 10.855 -3.370 -13.040 1.00 85.56 180 GLN A N 1
ATOM 1474 C CA . GLN A 1 180 ? 11.898 -4.392 -12.971 1.00 85.56 180 GLN A CA 1
ATOM 1475 C C . GLN A 1 180 ? 11.357 -5.716 -12.421 1.00 85.56 180 GLN A C 1
ATOM 1477 O O . GLN A 1 180 ? 11.646 -6.774 -12.980 1.00 85.56 180 GLN A O 1
ATOM 1482 N N . ARG A 1 181 ? 10.555 -5.692 -11.349 1.00 83.06 181 ARG A N 1
ATOM 1483 C CA . ARG A 1 181 ? 9.928 -6.906 -10.799 1.00 83.06 181 ARG A CA 1
ATOM 1484 C C . ARG A 1 181 ? 8.938 -7.510 -11.787 1.00 83.06 181 ARG A C 1
ATOM 1486 O O . ARG A 1 181 ? 8.919 -8.735 -11.924 1.00 83.06 181 ARG A O 1
ATOM 1493 N N . ASN A 1 182 ? 8.161 -6.669 -12.475 1.00 89.25 182 ASN A N 1
ATOM 1494 C CA . ASN A 1 182 ? 7.225 -7.079 -13.516 1.00 89.25 182 ASN A CA 1
ATOM 1495 C C . ASN A 1 182 ? 7.962 -7.903 -14.573 1.00 89.25 182 ASN A C 1
ATOM 1497 O O . ASN A 1 182 ? 7.635 -9.069 -14.762 1.00 89.25 182 ASN A O 1
ATOM 1501 N N . LEU A 1 183 ? 9.024 -7.352 -15.157 1.00 89.19 183 LEU A N 1
ATOM 1502 C CA . LEU A 1 183 ? 9.751 -7.983 -16.260 1.00 89.19 183 LEU A CA 1
ATOM 1503 C C . LEU A 1 183 ? 10.644 -9.159 -15.838 1.00 89.19 183 LEU A C 1
ATOM 1505 O O . LEU A 1 183 ? 10.767 -10.121 -16.585 1.00 89.19 183 LEU A O 1
ATOM 1509 N N . THR A 1 184 ? 11.275 -9.115 -14.660 1.00 85.25 184 THR A N 1
ATOM 1510 C CA . THR A 1 184 ? 12.318 -10.103 -14.300 1.00 85.25 184 THR A CA 1
ATOM 1511 C C . THR A 1 184 ? 11.837 -11.247 -13.413 1.00 85.25 184 THR A C 1
ATOM 1513 O O . THR A 1 184 ? 12.484 -12.288 -13.349 1.00 85.25 184 THR A O 1
ATOM 1516 N N . THR A 1 185 ? 10.732 -11.063 -12.686 1.00 84.06 185 THR A N 1
ATOM 1517 C CA . THR A 1 185 ? 10.279 -12.024 -11.665 1.00 84.06 185 THR A CA 1
ATOM 1518 C C . THR A 1 185 ? 8.834 -12.451 -11.878 1.00 84.06 185 THR A C 1
ATOM 1520 O O . THR A 1 185 ? 8.520 -13.635 -11.776 1.00 84.06 185 THR A O 1
ATOM 1523 N N . ARG A 1 186 ? 7.947 -11.486 -12.132 1.00 88.25 186 ARG A N 1
ATOM 1524 C CA . ARG A 1 186 ? 6.501 -11.701 -12.238 1.00 88.25 186 ARG A CA 1
ATOM 1525 C C . ARG A 1 186 ? 6.125 -12.280 -13.599 1.00 88.25 186 ARG A C 1
ATOM 1527 O O . ARG A 1 186 ? 5.407 -13.270 -13.643 1.00 88.25 186 ARG A O 1
ATOM 1534 N N . LEU A 1 187 ? 6.685 -11.731 -14.679 1.00 91.19 187 LEU A N 1
ATOM 1535 C CA . LEU A 1 187 ? 6.453 -12.196 -16.046 1.00 91.19 187 LEU A CA 1
ATOM 1536 C C . LEU A 1 187 ? 6.829 -13.668 -16.201 1.00 91.19 187 LEU A C 1
ATOM 1538 O O . LEU A 1 187 ? 6.017 -14.430 -16.694 1.00 91.19 187 LEU A O 1
ATOM 1542 N N . ARG A 1 188 ? 7.966 -14.098 -15.637 1.00 89.81 188 ARG A N 1
ATOM 1543 C CA . ARG A 1 188 ? 8.386 -15.512 -15.629 1.00 89.81 188 ARG A CA 1
ATOM 1544 C C . ARG A 1 188 ? 7.335 -16.461 -15.045 1.00 89.81 188 ARG A C 1
ATOM 1546 O O . ARG A 1 188 ? 7.259 -17.608 -15.452 1.00 89.81 188 ARG A O 1
ATOM 1553 N N . LYS A 1 189 ? 6.555 -16.004 -14.059 1.00 86.88 189 LYS A N 1
ATOM 1554 C CA . LYS A 1 189 ? 5.493 -16.806 -13.430 1.00 86.88 189 LYS A CA 1
ATOM 1555 C C . LYS A 1 189 ? 4.183 -16.800 -14.226 1.00 86.88 189 LYS A C 1
ATOM 1557 O O . LYS A 1 189 ? 3.336 -17.641 -13.957 1.00 86.88 189 LYS A O 1
ATOM 1562 N N . ILE A 1 190 ? 3.998 -15.831 -15.123 1.00 87.88 190 ILE A N 1
ATOM 1563 C CA . ILE A 1 190 ? 2.794 -15.673 -15.952 1.00 87.88 190 ILE A CA 1
ATOM 1564 C C . ILE A 1 190 ? 2.999 -16.333 -17.318 1.00 87.88 190 ILE A C 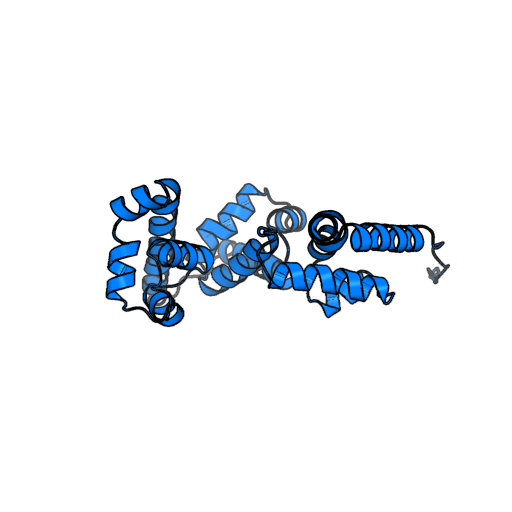1
ATOM 1566 O O . ILE A 1 190 ? 2.127 -17.054 -17.784 1.00 87.88 190 ILE A O 1
ATOM 1570 N N . ASP A 1 191 ? 4.135 -16.061 -17.956 1.00 90.50 191 ASP A N 1
ATOM 1571 C CA . ASP A 1 191 ? 4.461 -16.463 -19.320 1.00 90.50 191 ASP A CA 1
ATOM 1572 C C . ASP A 1 191 ? 5.994 -16.531 -19.468 1.00 90.50 191 ASP A C 1
ATOM 1574 O O . ASP A 1 191 ? 6.692 -15.509 -19.509 1.00 90.50 191 ASP A O 1
ATOM 1578 N N . GLU A 1 192 ? 6.528 -17.753 -19.469 1.00 91.62 192 GLU A N 1
ATOM 1579 C CA . GLU A 1 192 ? 7.971 -18.012 -19.501 1.00 91.62 192 GLU A CA 1
ATOM 1580 C C . GLU A 1 192 ? 8.609 -17.606 -20.840 1.00 91.62 192 GLU A C 1
ATOM 1582 O O . GLU A 1 192 ? 9.729 -17.088 -20.861 1.00 91.62 192 GLU A O 1
ATOM 1587 N N . ASP A 1 193 ? 7.877 -17.734 -21.947 1.00 93.44 193 ASP A N 1
ATOM 1588 C CA . ASP A 1 193 ? 8.360 -17.366 -23.278 1.00 93.44 193 ASP A CA 1
ATOM 1589 C C . ASP A 1 193 ? 8.510 -15.849 -23.412 1.00 93.44 193 ASP A C 1
ATOM 1591 O O . ASP A 1 193 ? 9.570 -15.353 -23.814 1.00 93.44 193 ASP A O 1
ATOM 1595 N N . LYS A 1 194 ? 7.494 -15.085 -22.986 1.00 93.56 194 LYS A N 1
ATOM 1596 C CA . LYS A 1 1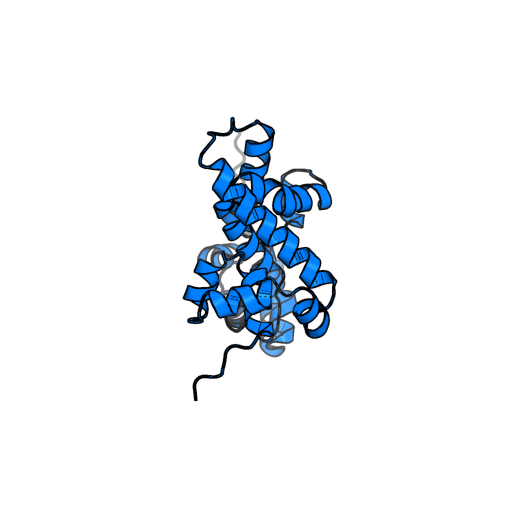94 ? 7.579 -13.615 -22.939 1.00 93.56 194 LYS A CA 1
ATOM 1597 C C . LYS A 1 194 ? 8.690 -13.141 -22.010 1.00 93.56 194 LYS A C 1
ATOM 1599 O O . LYS A 1 194 ? 9.366 -12.159 -22.311 1.00 93.56 194 LYS A O 1
ATOM 1604 N N . TYR A 1 195 ? 8.914 -13.835 -20.894 1.00 92.88 195 TYR A N 1
ATOM 1605 C CA . TYR A 1 195 ? 10.035 -13.544 -20.002 1.00 92.88 195 TYR A CA 1
ATOM 1606 C C . TYR A 1 195 ? 11.388 -13.696 -20.703 1.00 92.88 195 TYR A C 1
ATOM 1608 O O . TYR A 1 195 ? 12.211 -12.780 -20.639 1.00 92.88 195 TYR A O 1
ATOM 1616 N N . ASN A 1 196 ? 11.612 -14.809 -21.401 1.00 91.25 196 ASN A N 1
ATOM 1617 C CA . ASN A 1 196 ? 12.865 -15.043 -22.118 1.00 91.25 196 ASN A CA 1
ATOM 1618 C C . ASN A 1 196 ? 13.116 -13.962 -23.182 1.00 91.25 196 ASN A C 1
ATOM 1620 O O . ASN A 1 196 ? 14.224 -13.430 -23.275 1.00 91.25 196 ASN A O 1
ATOM 1624 N N . GLN A 1 197 ? 12.070 -13.561 -23.910 1.00 91.81 197 GLN A N 1
ATOM 1625 C CA . GLN A 1 197 ? 12.135 -12.463 -24.878 1.00 91.81 197 GLN A CA 1
ATOM 1626 C C . GLN A 1 197 ? 12.445 -11.115 -24.209 1.00 91.81 197 GLN A C 1
ATOM 1628 O O . GLN A 1 197 ? 13.322 -10.386 -24.669 1.00 91.81 197 GLN A O 1
ATOM 1633 N N . ALA A 1 198 ? 11.791 -10.802 -23.085 1.00 88.50 198 ALA A N 1
ATOM 1634 C CA . ALA A 1 198 ? 12.038 -9.575 -22.328 1.00 88.50 198 ALA A CA 1
ATOM 1635 C C . ALA A 1 198 ? 13.499 -9.460 -21.874 1.00 88.50 198 ALA A C 1
ATOM 1637 O O . ALA A 1 198 ? 14.110 -8.398 -21.986 1.00 88.50 198 ALA A O 1
ATOM 1638 N N . ILE A 1 199 ? 14.073 -10.554 -21.365 1.00 89.88 199 ILE A N 1
ATOM 1639 C CA . ILE A 1 199 ? 15.471 -10.589 -20.926 1.00 89.88 199 ILE A CA 1
ATOM 1640 C C . ILE A 1 199 ? 16.426 -10.365 -22.098 1.00 89.88 199 ILE A C 1
ATOM 1642 O O . ILE A 1 199 ? 17.421 -9.659 -21.931 1.00 89.88 199 ILE A O 1
ATOM 1646 N N . GLU A 1 200 ? 16.136 -10.921 -23.273 1.00 87.94 200 GLU A N 1
ATOM 1647 C CA . GLU A 1 200 ? 16.973 -10.713 -24.455 1.00 87.94 200 GLU A CA 1
ATOM 1648 C C . GLU A 1 200 ? 16.949 -9.252 -24.915 1.00 87.94 200 GLU A C 1
ATOM 1650 O O . GLU A 1 200 ? 18.005 -8.654 -25.122 1.00 87.94 200 GLU A O 1
ATOM 1655 N N . ILE A 1 201 ? 15.766 -8.635 -24.949 1.00 85.56 201 ILE A N 1
ATOM 1656 C CA . ILE A 1 201 ? 15.610 -7.206 -25.248 1.00 85.56 201 ILE A CA 1
ATOM 1657 C C . ILE A 1 201 ? 16.415 -6.360 -24.248 1.00 85.56 201 ILE A C 1
ATOM 1659 O O . ILE A 1 201 ? 17.213 -5.508 -24.637 1.00 85.56 201 ILE A O 1
ATOM 1663 N N . LEU A 1 202 ? 16.285 -6.632 -22.945 1.00 82.00 202 LEU A N 1
ATOM 1664 C CA . LEU A 1 202 ? 17.019 -5.901 -21.905 1.00 82.00 202 LEU A CA 1
ATOM 1665 C C . LEU A 1 202 ? 18.546 -6.058 -22.027 1.00 82.00 202 LEU A C 1
ATOM 1667 O O . LEU A 1 202 ? 19.278 -5.100 -21.768 1.00 82.00 202 LEU A O 1
ATOM 1671 N N . LYS A 1 203 ? 19.040 -7.232 -22.443 1.00 81.69 203 LYS A N 1
ATOM 1672 C CA . LYS A 1 203 ? 20.471 -7.458 -22.714 1.00 81.69 203 LYS A CA 1
ATOM 1673 C C . LYS A 1 203 ? 20.961 -6.674 -23.929 1.00 81.69 203 LYS A C 1
ATOM 1675 O O . LYS A 1 203 ? 22.099 -6.208 -23.917 1.00 81.69 203 LYS A O 1
ATOM 1680 N N . GLN A 1 204 ? 20.139 -6.528 -24.966 1.00 74.06 204 GLN A N 1
ATOM 1681 C CA . GLN A 1 204 ? 20.493 -5.743 -26.151 1.00 74.06 204 GLN A CA 1
ATOM 1682 C C . GLN A 1 204 ? 20.669 -4.261 -25.803 1.00 74.06 204 GLN A C 1
ATOM 1684 O O . GLN A 1 204 ? 21.668 -3.664 -26.199 1.00 74.06 204 GLN A O 1
ATOM 1689 N N . TYR A 1 205 ? 19.796 -3.699 -24.962 1.00 65.00 205 TYR A N 1
ATOM 1690 C CA . TYR A 1 205 ? 19.947 -2.326 -24.463 1.00 65.00 205 TYR A CA 1
ATOM 1691 C C . TYR A 1 205 ? 21.173 -2.131 -23.553 1.00 65.00 205 TYR A C 1
ATOM 1693 O O . TYR A 1 205 ? 21.740 -1.045 -23.532 1.00 65.00 205 TYR A O 1
ATOM 1701 N N . GLN A 1 206 ? 21.633 -3.163 -22.833 1.00 57.84 206 GLN A N 1
ATOM 1702 C CA . GLN A 1 206 ? 22.892 -3.098 -22.067 1.00 57.84 206 GLN A CA 1
ATOM 1703 C C . GLN A 1 206 ? 24.151 -3.138 -22.947 1.00 57.84 206 GLN A C 1
ATOM 1705 O O . GLN A 1 206 ? 25.219 -2.737 -22.492 1.00 57.84 206 GLN A O 1
ATOM 1710 N N . LYS A 1 207 ? 24.041 -3.648 -24.179 1.00 50.78 207 LYS A N 1
ATOM 1711 C CA . LYS A 1 207 ? 25.152 -3.765 -25.137 1.00 50.78 207 LYS A CA 1
ATOM 1712 C C . LYS A 1 207 ? 25.257 -2.586 -26.103 1.00 50.78 207 LYS A C 1
ATOM 1714 O O . LYS A 1 207 ? 26.226 -2.537 -26.857 1.00 50.78 207 LYS A O 1
ATOM 1719 N N . GLN A 1 208 ? 24.295 -1.661 -26.108 1.00 40.69 208 GLN A N 1
ATOM 1720 C CA . GLN A 1 208 ? 24.439 -0.428 -26.874 1.00 40.69 208 GLN A CA 1
ATOM 1721 C C . GLN A 1 208 ? 25.596 0.383 -26.264 1.00 40.69 208 GLN A C 1
ATOM 1723 O O . GLN A 1 208 ? 25.575 0.641 -25.056 1.00 40.69 208 GLN A O 1
ATOM 1728 N N . PRO A 1 209 ? 26.629 0.750 -27.051 1.00 35.56 209 PRO A N 1
ATOM 1729 C CA . PRO A 1 209 ? 27.614 1.711 -26.587 1.00 35.56 209 PRO A CA 1
ATOM 1730 C C . PRO A 1 209 ? 26.869 2.971 -26.146 1.00 35.56 209 PRO A C 1
ATOM 1732 O O . PRO A 1 209 ? 25.868 3.340 -26.759 1.00 35.56 209 PRO A O 1
ATOM 1735 N N . LEU A 1 210 ? 27.347 3.623 -25.085 1.00 36.97 210 LEU A N 1
ATOM 1736 C CA . LEU A 1 210 ? 26.965 5.000 -24.791 1.00 36.97 210 LEU A CA 1
ATOM 1737 C C . LEU A 1 210 ? 27.300 5.821 -26.042 1.00 36.97 210 LEU A C 1
ATOM 1739 O O . LEU A 1 210 ? 28.455 6.198 -26.225 1.00 36.97 210 LEU A O 1
ATOM 1743 N N . GLU A 1 211 ? 26.335 6.036 -26.936 1.00 37.75 211 GLU A N 1
ATOM 1744 C CA . GLU A 1 211 ? 26.517 6.989 -28.020 1.00 37.75 211 GLU A CA 1
ATOM 1745 C C . GLU A 1 211 ? 26.828 8.332 -27.367 1.00 37.75 211 GLU A C 1
ATOM 1747 O O . GLU A 1 211 ? 26.121 8.788 -26.463 1.00 37.75 211 GLU A O 1
ATOM 1752 N N . GLU A 1 212 ? 27.962 8.897 -27.774 1.00 34.66 212 GLU A N 1
ATOM 1753 C CA . GLU A 1 212 ? 28.564 10.133 -27.298 1.00 34.66 212 GLU A CA 1
ATOM 1754 C C . GLU A 1 212 ? 27.625 11.330 -27.520 1.00 34.66 212 GLU A C 1
ATOM 1756 O O . GLU A 1 212 ? 27.856 12.208 -28.348 1.00 34.66 212 GLU A O 1
ATOM 1761 N N . HIS A 1 213 ? 26.551 11.428 -26.747 1.00 32.41 213 HIS A N 1
ATOM 1762 C CA . HIS A 1 213 ? 25.778 12.650 -26.631 1.00 32.41 213 HIS A CA 1
ATOM 1763 C C . HIS A 1 213 ? 26.387 13.521 -25.535 1.00 32.41 213 HIS A C 1
ATOM 1765 O O . HIS A 1 213 ? 25.933 13.585 -24.399 1.00 32.41 213 HIS A O 1
ATOM 1771 N N . ALA A 1 214 ? 27.462 14.200 -25.939 1.00 33.81 214 ALA A N 1
ATOM 1772 C CA . ALA A 1 214 ? 27.818 15.551 -25.528 1.00 33.81 214 ALA A CA 1
ATOM 1773 C C . ALA A 1 214 ? 27.675 15.877 -24.026 1.00 33.81 214 ALA A C 1
ATOM 1775 O O . ALA A 1 214 ? 26.881 16.737 -23.636 1.00 33.81 214 ALA A O 1
ATOM 1776 N N . PHE A 1 215 ? 28.603 15.374 -23.207 1.00 31.94 215 PHE A N 1
ATOM 1777 C CA . PHE A 1 215 ? 29.190 16.269 -22.210 1.00 31.94 215 PHE A CA 1
ATOM 1778 C C . PHE A 1 215 ? 29.908 17.378 -22.981 1.00 31.94 215 PHE A C 1
ATOM 1780 O O . PHE A 1 215 ? 31.078 17.262 -23.342 1.00 31.94 215 PHE A O 1
ATOM 1787 N N . LYS A 1 216 ? 29.194 18.470 -23.280 1.00 36.88 216 LYS A N 1
ATOM 1788 C CA . LYS A 1 216 ? 29.865 19.729 -23.588 1.00 36.88 216 LYS A CA 1
ATOM 1789 C C . LYS A 1 216 ? 30.713 20.068 -22.368 1.00 36.88 216 LYS A C 1
ATOM 1791 O O . LYS A 1 216 ? 30.188 20.501 -21.345 1.00 36.88 216 LYS A O 1
ATOM 1796 N N . SER A 1 217 ? 32.020 19.870 -22.503 1.00 33.22 217 SER A N 1
ATOM 1797 C CA . SER A 1 217 ? 33.023 20.634 -21.774 1.00 33.22 217 SER A CA 1
ATOM 1798 C C . SER A 1 217 ? 32.606 22.105 -21.850 1.00 33.22 217 SER A C 1
ATOM 1800 O O . SER A 1 217 ? 32.612 22.715 -22.922 1.00 33.22 217 SER A O 1
ATOM 1802 N N . LYS A 1 218 ? 32.158 22.666 -20.725 1.00 38.84 218 LYS A N 1
ATOM 1803 C CA . LYS A 1 218 ? 32.221 24.111 -20.547 1.00 38.84 218 LYS A CA 1
ATOM 1804 C C . LYS A 1 218 ? 33.656 24.415 -20.132 1.00 38.84 218 LYS A C 1
ATOM 1806 O O . LYS A 1 218 ? 34.143 23.843 -19.159 1.00 38.84 218 LYS A O 1
ATOM 1811 N N . LYS A 1 219 ? 34.308 25.232 -20.961 1.00 38.03 219 LYS A N 1
ATOM 1812 C CA . LYS A 1 219 ? 35.501 26.005 -20.610 1.00 38.03 219 LYS A CA 1
ATOM 1813 C C . LYS A 1 219 ? 35.293 26.762 -19.305 1.00 38.03 219 LYS A C 1
ATOM 1815 O O . LYS A 1 219 ? 34.139 27.193 -19.076 1.00 38.03 219 LYS A O 1
#

pLDDT: mean 81.45, std 15.49, range [31.94, 95.25]

Sequence (219 aa):
MEGQITDTCIIEEYLNNWFTYEELSQYLCVSLEKVKSVLDNHELISNLCGNKKVKKIIKHKSHIENFDLREIEKKIVTDFDFKVIEIAKYIIENKCSVREAALRFEMGKTTIHDYMTEKLPEISLELYKQVFEVLMENKSFDTNNKEVIRQVLLSYELLNAGLTSVQIQEKLGISRNVLQRNLTTRLRKIDEDKYNQAIEILKQYQKQPLEEHAFKSKK

Secondary structure (DSSP, 8-state):
-PPPPPHHHHHHHHHHHT--HHHHHHHHT--HHHHHHHHS-HHHHHHHH-HHHHHHHHHHHHHHHHHHTTTTS-----HHHHHHHHHHHHHHHTT--HHHHHHHTT--HHHHHHIIIIIHHHH-HHHHHHHHHHHHHHH---TT-HHHHHHHHHHHHHHHTT--HHHHHHHHT--HHHHHHIIIIIHHHH-HHHHHHHHHHHHHHHHS-----------

Radius of gyration: 21.93 Å; chains: 1; bounding box: 63×45×47 Å